Protein AF-A0A672K8U3-F1 (afdb_monomer_lite)

Organism: Sinocyclocheilus grahami (NCBI:txid75366)

pLDDT: mean 83.06, std 10.96, range [50.91, 97.69]

Sequence (198 aa):
MRRVTLFVNGASHNGKVVAVYGTLADLLSVASTKFGIKAASIYNGKGGLIDDISMLAHMFRDKDVWGNKQDEQGAYLIDRSPDYFEPILNYLRHGQLIINDGINLLGVLEEARFFGIERLAEQLEGVVKNSQPPDDHSPISRKEFVRFLLATPTKSELRCQGLNFSGADLSRLDLRYINFKMANLSRCNLTHANLCGT

Foldseek 3Di:
DDWDWADPPLDPPPTDIDDDQAWPVVVQVRVCVVVVHNRDWGADNVRHTCPGPQVVCVQPPDPPPPVQDQDPVRDTDDPADPLLCVQVVVCVVPVDRDHDPPDDLVSVLVVCRVRRVVVVNVVSVVVVVVPDDPPDLDADEPVRVVVVVVVDDPPDAAECALHENALYEPDLAACANHDCHNYHCHNYHHHNYHHHHD

Radius of gyration: 25.06 Å; chains: 1; bounding box: 52×44×68 Å

InterPro domains:
  IPR000210 BTB/POZ domain [PF00651] (57-130)
  IPR000210 BTB/POZ domain [SM00225] (2-132)
  IPR001646 Pentapeptide repeat [PF00805] (164-198)
  IPR011333 SKP1/BTB/POZ domain superfamily [G3DSA:3.30.710.10] (27-131)
  IPR011333 SKP1/BTB/POZ domain superfamily [SSF54695] (54-126)
  IPR021789 KHA domain [PF11834] (2-56)
  IPR051082 Pentapeptide repeat and BTB/POZ domain-containing protein [PTHR14136] (52-197)

Structure (mmCIF, N/CA/C/O backbone):
data_AF-A0A672K8U3-F1
#
_entry.id   AF-A0A672K8U3-F1
#
loop_
_atom_site.group_PDB
_atom_site.id
_atom_site.type_symbol
_atom_site.label_atom_id
_atom_site.label_alt_id
_atom_site.label_comp_id
_atom_site.label_asym_id
_atom_site.label_entity_id
_atom_site.label_seq_id
_atom_site.pdbx_PDB_ins_code
_atom_site.Cartn_x
_atom_site.Cartn_y
_atom_site.Cartn_z
_atom_site.occupancy
_atom_site.B_iso_or_equiv
_atom_site.auth_seq_id
_atom_site.auth_comp_id
_atom_site.auth_asym_id
_atom_site.auth_atom_id
_atom_site.pdbx_PDB_model_num
ATOM 1 N N . MET A 1 1 ? -0.624 7.531 21.503 1.00 52.09 1 MET A N 1
ATOM 2 C CA . MET A 1 1 ? -0.930 6.186 22.049 1.00 52.09 1 MET A CA 1
ATOM 3 C C . MET A 1 1 ? -2.140 6.299 22.971 1.00 52.09 1 MET A C 1
ATOM 5 O O . MET A 1 1 ? -2.044 7.005 23.969 1.00 52.09 1 MET A O 1
ATOM 9 N N . ARG A 1 2 ? -3.277 5.672 22.637 1.00 67.19 2 ARG A N 1
ATOM 10 C CA . ARG A 1 2 ? -4.476 5.674 23.500 1.00 67.19 2 ARG A CA 1
ATOM 11 C C . ARG A 1 2 ? -4.422 4.500 24.475 1.00 67.19 2 ARG A C 1
ATOM 13 O O . ARG A 1 2 ? -3.842 3.468 24.151 1.00 67.19 2 ARG A O 1
ATOM 20 N N . ARG A 1 3 ? -4.995 4.652 25.669 1.00 78.50 3 ARG A N 1
ATOM 21 C CA . ARG A 1 3 ? -5.093 3.590 26.681 1.00 78.50 3 ARG A CA 1
ATOM 22 C C . ARG A 1 3 ? -6.539 3.466 27.140 1.00 78.50 3 ARG A C 1
ATOM 24 O O . ARG A 1 3 ? -7.176 4.478 27.403 1.00 78.50 3 ARG A O 1
ATOM 31 N N . VAL A 1 4 ? -7.029 2.238 27.238 1.00 84.12 4 VAL A N 1
ATOM 32 C CA . VAL A 1 4 ? -8.354 1.900 27.766 1.00 84.12 4 VAL A CA 1
ATOM 33 C C . VAL A 1 4 ? -8.196 0.971 28.959 1.00 84.12 4 VAL A C 1
ATOM 35 O O . VAL A 1 4 ? -7.247 0.189 29.020 1.00 84.12 4 VAL A O 1
ATOM 38 N N . THR A 1 5 ? -9.121 1.041 29.909 1.00 88.19 5 THR A N 1
ATOM 39 C CA . THR A 1 5 ? -9.200 0.065 30.999 1.00 88.19 5 THR A CA 1
ATOM 40 C C . THR A 1 5 ? -10.257 -0.955 30.631 1.00 88.19 5 THR A C 1
ATOM 42 O O . THR A 1 5 ? -11.425 -0.609 30.474 1.00 88.19 5 THR A O 1
ATOM 45 N N . LEU A 1 6 ? -9.839 -2.204 30.463 1.00 90.25 6 LEU A N 1
ATOM 46 C CA . LEU A 1 6 ? -10.740 -3.308 30.157 1.00 90.25 6 LEU A CA 1
ATOM 47 C C . LEU A 1 6 ? -11.099 -4.060 31.434 1.00 90.25 6 LEU A C 1
ATOM 49 O O . LEU A 1 6 ? -10.276 -4.165 32.344 1.00 90.25 6 LEU A O 1
ATOM 53 N N . PHE A 1 7 ? -12.302 -4.624 31.462 1.00 91.50 7 PHE A N 1
ATOM 54 C CA . PHE A 1 7 ? -12.797 -5.487 32.528 1.00 91.50 7 PHE A CA 1
ATOM 55 C C . PHE A 1 7 ? -13.377 -6.763 31.914 1.00 91.50 7 PHE A C 1
ATOM 57 O O . PHE A 1 7 ? -13.938 -6.732 30.819 1.00 91.50 7 PHE A O 1
ATOM 64 N N . VAL A 1 8 ? -13.248 -7.892 32.612 1.00 91.06 8 VAL A N 1
ATOM 65 C CA . VAL A 1 8 ? -13.810 -9.172 32.156 1.00 91.06 8 VAL A CA 1
ATOM 66 C C . VAL A 1 8 ? -15.289 -9.230 32.532 1.00 91.06 8 VAL A C 1
ATOM 68 O O . VAL A 1 8 ? -15.627 -9.012 33.692 1.00 91.06 8 VAL A O 1
ATOM 71 N N . ASN A 1 9 ? -16.160 -9.531 31.563 1.00 84.62 9 ASN A N 1
ATOM 72 C CA . ASN A 1 9 ? -17.597 -9.784 31.757 1.00 84.62 9 ASN A CA 1
ATOM 73 C C . ASN A 1 9 ? -18.332 -8.731 32.613 1.00 84.62 9 ASN A C 1
ATOM 75 O O . ASN A 1 9 ? -19.159 -9.076 33.452 1.00 84.62 9 ASN A O 1
ATOM 79 N N . GLY A 1 10 ? -18.014 -7.445 32.424 1.00 72.56 10 GLY A N 1
ATOM 80 C CA . GLY A 1 10 ? -18.677 -6.347 33.139 1.00 72.56 10 GLY A CA 1
ATOM 81 C C . GLY A 1 10 ? -18.276 -6.195 34.612 1.00 72.56 10 GLY A C 1
ATOM 82 O O . GLY A 1 10 ? -18.943 -5.471 35.347 1.00 72.56 10 GLY A O 1
ATOM 83 N N . ALA A 1 11 ? -17.200 -6.852 35.061 1.00 82.00 11 ALA A N 1
ATOM 84 C CA . ALA A 1 11 ? -16.669 -6.656 36.407 1.00 82.00 11 ALA A CA 1
ATOM 85 C C . ALA A 1 11 ? -16.290 -5.184 36.660 1.00 82.00 11 ALA A C 1
ATOM 87 O O . ALA A 1 11 ? -15.816 -4.489 35.768 1.00 82.00 11 ALA A O 1
ATOM 88 N N . SER A 1 12 ? -16.447 -4.718 37.899 1.00 80.38 12 SER A N 1
ATOM 89 C CA . SER A 1 12 ? -16.044 -3.370 38.336 1.00 80.38 12 SER A CA 1
ATOM 90 C C . SER A 1 12 ? -14.676 -3.332 39.031 1.00 80.38 12 SER A C 1
ATOM 92 O O . SER A 1 12 ? -14.214 -2.276 39.456 1.00 80.38 12 SER A O 1
ATOM 94 N N . HIS A 1 13 ? -14.012 -4.482 39.153 1.00 82.19 13 HIS A N 1
ATOM 95 C CA . HIS A 1 13 ? -12.724 -4.657 39.823 1.00 82.19 13 HIS A CA 1
ATOM 96 C C . HIS A 1 13 ? -11.753 -5.438 38.925 1.00 82.19 13 HIS A C 1
ATOM 98 O O . HIS A 1 13 ? -12.165 -6.084 37.962 1.00 82.19 13 HIS A O 1
ATOM 104 N N . ASN A 1 14 ? -10.450 -5.371 39.226 1.00 84.88 14 ASN A N 1
ATOM 105 C CA . ASN A 1 14 ? -9.375 -6.019 38.454 1.00 84.88 14 ASN A CA 1
ATOM 106 C C . ASN A 1 14 ? -9.271 -5.580 36.981 1.00 84.88 14 ASN A C 1
ATOM 108 O O . ASN A 1 14 ? -8.852 -6.355 36.116 1.00 84.88 14 ASN A O 1
ATOM 112 N N . GLY A 1 15 ? -9.619 -4.323 36.696 1.00 88.94 15 GLY A N 1
ATOM 113 C CA . GLY A 1 15 ? -9.444 -3.745 35.369 1.00 88.94 15 GLY A CA 1
ATOM 114 C C . GLY A 1 15 ? -7.970 -3.691 34.960 1.00 88.94 15 GLY A C 1
ATOM 115 O O . GLY A 1 15 ? -7.099 -3.383 35.776 1.00 88.94 15 GLY A O 1
ATOM 116 N N . LYS A 1 16 ? -7.672 -3.977 33.689 1.00 90.06 16 LYS A N 1
ATOM 117 C CA . LYS A 1 16 ? -6.307 -3.879 33.144 1.00 90.06 16 LYS A CA 1
ATOM 118 C C . LYS A 1 16 ? -6.235 -2.764 32.117 1.00 90.06 16 LYS A C 1
ATOM 120 O O . LYS A 1 16 ? -7.018 -2.728 31.171 1.00 90.06 16 LYS A O 1
ATOM 125 N N . VAL A 1 17 ? -5.247 -1.887 32.284 1.00 88.75 17 VAL A N 1
ATOM 126 C CA . VAL A 1 17 ? -4.948 -0.833 31.312 1.00 88.75 17 VAL A CA 1
ATOM 127 C C . VAL A 1 17 ? -4.269 -1.457 30.097 1.00 88.75 17 VAL A C 1
ATOM 129 O O . VAL A 1 17 ? -3.220 -2.099 30.212 1.00 88.75 17 VAL A O 1
ATOM 132 N N . VAL A 1 18 ? -4.866 -1.272 28.929 1.00 86.44 18 VAL A N 1
ATOM 133 C CA . VAL A 1 18 ? -4.401 -1.768 27.636 1.00 86.44 18 VAL A CA 1
ATOM 134 C C . VAL A 1 18 ? -4.206 -0.582 26.709 1.00 86.44 18 VAL A C 1
ATOM 136 O O . VAL A 1 18 ? -5.050 0.307 26.640 1.00 86.44 18 VAL A O 1
ATOM 139 N N . ALA A 1 19 ? -3.074 -0.542 26.017 1.00 77.56 19 ALA A N 1
ATOM 140 C CA . ALA A 1 19 ? -2.869 0.445 24.976 1.00 77.56 19 ALA A CA 1
ATOM 141 C C . ALA A 1 19 ? -3.531 -0.023 23.674 1.00 77.56 19 ALA A C 1
ATOM 143 O O . ALA A 1 19 ? -3.484 -1.203 23.331 1.00 77.56 19 ALA A O 1
ATOM 144 N N . VAL A 1 20 ? -4.173 0.916 22.988 1.00 75.56 20 VAL A N 1
ATOM 145 C CA . VAL A 1 20 ? -4.878 0.708 21.724 1.00 75.56 20 VAL A CA 1
ATOM 146 C C . VAL A 1 20 ? -3.973 1.242 20.623 1.00 75.56 20 VAL A C 1
ATOM 148 O O . VAL A 1 20 ? -3.670 2.441 20.599 1.00 75.56 20 VAL A O 1
ATOM 151 N N . TYR A 1 21 ? -3.488 0.336 19.777 1.00 62.72 21 TYR A N 1
ATOM 152 C CA . TYR A 1 21 ? -2.446 0.619 18.785 1.00 62.72 21 TYR A CA 1
ATOM 153 C C . TYR A 1 21 ? -2.923 0.549 17.336 1.00 62.72 21 TYR A C 1
ATOM 155 O O . TYR A 1 21 ? -2.224 1.055 16.466 1.00 62.72 21 TYR A O 1
ATOM 163 N N . GLY A 1 22 ? -4.081 -0.053 17.080 1.00 70.31 22 GLY A N 1
ATOM 164 C CA . GLY A 1 22 ? -4.524 -0.330 15.721 1.00 70.31 22 GLY A CA 1
ATOM 165 C C . GLY A 1 22 ? -5.983 -0.737 15.705 1.00 70.31 22 GLY A C 1
ATOM 166 O O . GLY A 1 22 ? -6.860 0.120 15.766 1.00 70.31 22 GLY A O 1
ATOM 167 N N . THR A 1 23 ? -6.225 -2.041 15.657 1.00 73.31 23 THR A N 1
ATOM 168 C CA . THR A 1 23 ? -7.522 -2.617 15.284 1.00 73.31 23 THR A CA 1
ATOM 169 C C . THR A 1 23 ? -8.279 -3.192 16.481 1.00 73.31 23 THR A C 1
ATOM 171 O O . THR A 1 23 ? -7.724 -3.397 17.568 1.00 73.31 23 THR A O 1
ATOM 174 N N . LEU A 1 24 ? -9.577 -3.474 16.299 1.00 81.62 24 LEU A N 1
ATOM 175 C CA . LEU A 1 24 ? -10.345 -4.214 17.303 1.00 81.62 24 LEU A CA 1
ATOM 176 C C . LEU A 1 24 ? -9.738 -5.611 17.506 1.00 81.62 24 LEU A C 1
ATOM 178 O O . LEU A 1 24 ? -9.699 -6.094 18.634 1.00 81.62 24 LEU A O 1
ATOM 182 N N . ALA A 1 25 ? -9.200 -6.226 16.447 1.00 83.50 25 ALA A N 1
ATOM 183 C CA . ALA A 1 25 ? -8.504 -7.507 16.524 1.00 83.50 25 ALA A CA 1
ATOM 184 C C . ALA A 1 25 ? -7.226 -7.420 17.376 1.00 83.50 25 ALA A C 1
ATOM 186 O O . ALA A 1 25 ? -7.013 -8.274 18.239 1.00 83.50 25 ALA A O 1
ATOM 187 N N . ASP A 1 26 ? -6.427 -6.362 17.221 1.00 83.50 26 ASP A N 1
ATOM 188 C CA . ASP A 1 26 ? -5.246 -6.119 18.057 1.00 83.50 26 ASP A CA 1
ATOM 189 C C . ASP A 1 26 ? -5.649 -5.913 19.513 1.00 83.50 26 ASP A C 1
ATOM 191 O O . ASP A 1 26 ? -5.053 -6.489 20.424 1.00 83.50 26 ASP A O 1
ATOM 195 N N . LEU A 1 27 ? -6.698 -5.122 19.748 1.00 86.69 27 LEU A N 1
ATOM 196 C CA . LEU A 1 27 ? -7.211 -4.885 21.089 1.00 86.69 27 LEU A CA 1
ATOM 197 C C . LEU A 1 27 ? -7.713 -6.184 21.735 1.00 86.69 27 LEU A C 1
ATOM 199 O O . LEU A 1 27 ? -7.399 -6.441 22.897 1.00 86.69 27 LEU A O 1
ATOM 203 N N . LEU A 1 28 ? -8.428 -7.028 20.986 1.00 89.25 28 LEU A N 1
ATOM 204 C CA . LEU A 1 28 ? -8.864 -8.357 21.422 1.00 89.25 28 LEU A CA 1
ATOM 205 C C . LEU A 1 28 ? -7.675 -9.291 21.686 1.00 89.25 28 LEU A C 1
ATOM 207 O O . LEU A 1 28 ? -7.693 -10.034 22.668 1.00 89.25 28 LEU A O 1
ATOM 211 N N . SER A 1 29 ? -6.621 -9.233 20.870 1.00 90.38 29 SER A N 1
ATOM 212 C CA . SER A 1 29 ? -5.392 -10.016 21.047 1.00 90.38 29 SER A CA 1
ATOM 213 C C . SER A 1 29 ? -4.637 -9.609 22.319 1.00 90.38 29 SER A C 1
ATOM 215 O O . SER A 1 29 ? -4.289 -10.451 23.159 1.00 90.38 29 SER A O 1
ATOM 217 N N . VAL A 1 30 ? -4.464 -8.302 22.538 1.00 90.31 30 VAL A N 1
ATOM 218 C CA . VAL A 1 30 ? -3.820 -7.778 23.748 1.00 90.31 30 VAL A CA 1
ATOM 219 C C . VAL A 1 30 ? -4.681 -8.047 24.982 1.00 90.31 30 VAL A C 1
ATOM 221 O O . VAL A 1 30 ? -4.146 -8.428 26.025 1.00 90.31 30 VAL A O 1
ATOM 224 N N . ALA A 1 31 ? -6.006 -7.911 24.882 1.00 90.69 31 ALA A N 1
ATOM 225 C CA . ALA A 1 31 ? -6.928 -8.268 25.956 1.00 90.69 31 ALA A CA 1
ATOM 226 C C . ALA A 1 31 ? -6.822 -9.760 26.299 1.00 90.69 31 ALA A C 1
ATOM 228 O O . ALA A 1 31 ? -6.637 -10.105 27.465 1.00 90.69 31 ALA A O 1
ATOM 229 N N . SER A 1 32 ? -6.849 -10.636 25.292 1.00 93.06 32 SER A N 1
ATOM 230 C CA . SER A 1 32 ? -6.713 -12.085 25.468 1.00 93.06 32 SER A CA 1
ATOM 231 C C . SER A 1 32 ? -5.436 -12.435 26.227 1.00 93.06 32 SER A C 1
ATOM 233 O O . SER A 1 32 ? -5.478 -13.110 27.256 1.00 93.06 32 SER A O 1
ATOM 235 N N . THR A 1 33 ? -4.312 -11.870 25.786 1.00 93.06 33 THR A N 1
ATOM 236 C CA . THR A 1 33 ? -3.001 -12.064 26.415 1.00 93.06 33 THR A CA 1
ATOM 237 C C . THR A 1 33 ? -2.975 -11.540 27.849 1.00 93.06 33 THR A C 1
ATOM 239 O O . THR A 1 33 ? -2.528 -12.234 28.760 1.00 93.06 33 THR A O 1
ATOM 242 N N . LYS A 1 34 ? -3.480 -10.323 28.093 1.00 90.94 34 LYS A N 1
ATOM 243 C CA . LYS A 1 34 ? -3.448 -9.724 29.433 1.00 90.94 34 LYS A CA 1
ATOM 244 C C . LYS A 1 34 ? -4.358 -10.436 30.419 1.00 90.94 34 LYS A C 1
ATOM 246 O O . LYS A 1 34 ? -4.011 -10.492 31.596 1.00 90.94 34 LYS A O 1
ATOM 251 N N . PHE A 1 35 ? -5.522 -10.915 29.998 1.00 91.12 35 PHE A N 1
ATOM 252 C CA . PHE A 1 35 ? -6.495 -11.549 30.889 1.00 91.12 35 PHE A CA 1
ATOM 253 C C . PHE A 1 35 ? -6.378 -13.074 30.943 1.00 91.12 35 PHE A C 1
ATOM 255 O O . PHE A 1 35 ? -6.982 -13.668 31.828 1.00 91.12 35 PHE A O 1
ATOM 262 N N . GLY A 1 36 ? -5.589 -13.698 30.062 1.00 92.06 36 GLY A N 1
ATOM 263 C CA . GLY A 1 36 ? -5.488 -15.157 29.984 1.00 92.06 36 GLY A CA 1
ATOM 264 C C . GLY A 1 36 ? -6.790 -15.809 29.512 1.00 92.06 36 GLY A C 1
ATOM 265 O O . GLY A 1 36 ? -7.121 -16.908 29.944 1.00 92.06 36 GLY A O 1
ATOM 266 N N . ILE A 1 37 ? -7.552 -15.115 28.663 1.00 92.44 37 ILE A N 1
ATOM 267 C CA . ILE A 1 37 ? -8.845 -15.567 28.127 1.00 92.44 37 ILE A CA 1
ATOM 268 C C . ILE A 1 37 ? -8.832 -15.495 26.602 1.00 92.44 37 ILE A C 1
ATOM 270 O O . ILE A 1 37 ? -8.001 -14.806 26.020 1.00 92.44 37 ILE A O 1
ATOM 274 N N . LYS A 1 38 ? -9.794 -16.142 25.943 1.00 92.81 38 LYS A N 1
ATOM 275 C CA . LYS A 1 38 ? -10.067 -15.910 24.520 1.00 92.81 38 LYS A CA 1
ATOM 276 C C . LYS A 1 38 ? -11.087 -14.779 24.385 1.00 92.81 38 LYS A C 1
ATOM 278 O O . LYS A 1 38 ? -12.290 -15.030 24.390 1.00 92.81 38 LYS A O 1
ATOM 283 N N . ALA A 1 39 ? -10.617 -13.536 24.320 1.00 90.94 39 ALA A N 1
ATOM 284 C CA . ALA A 1 39 ? -11.501 -12.392 24.124 1.00 90.94 39 ALA A CA 1
ATOM 285 C C . ALA A 1 39 ? -12.058 -12.412 22.691 1.00 90.94 39 ALA A C 1
ATOM 287 O O . ALA A 1 39 ? -11.294 -12.474 21.730 1.00 90.94 39 ALA A O 1
ATOM 288 N N . ALA A 1 40 ? -13.384 -12.369 22.554 1.00 89.75 40 ALA A N 1
ATOM 289 C CA . ALA A 1 40 ? -14.073 -12.399 21.258 1.00 89.75 40 ALA A CA 1
ATOM 290 C C . ALA A 1 40 ? -14.910 -11.141 20.983 1.00 89.75 40 ALA A C 1
ATOM 292 O O . ALA A 1 40 ? -15.245 -10.852 19.839 1.00 89.75 40 ALA A O 1
ATOM 293 N N . SER A 1 41 ? -15.272 -10.397 22.027 1.00 87.75 41 SER A N 1
ATOM 294 C CA . SER A 1 41 ? -16.129 -9.217 21.927 1.00 87.75 41 SER A CA 1
ATOM 295 C C . SER A 1 41 ? -15.762 -8.225 23.021 1.00 87.75 41 SER A C 1
ATOM 297 O O . SER A 1 41 ? -15.351 -8.627 24.113 1.00 87.75 41 SER A O 1
ATOM 299 N N . ILE A 1 42 ? -15.919 -6.937 22.734 1.00 87.31 42 ILE A N 1
ATOM 300 C CA . ILE A 1 42 ? -15.733 -5.853 23.699 1.00 87.31 42 ILE A CA 1
ATOM 301 C C . ILE A 1 42 ? -17.051 -5.097 23.792 1.00 87.31 42 ILE A C 1
ATOM 303 O O . ILE A 1 42 ? -17.706 -4.881 22.781 1.00 87.31 42 ILE A O 1
ATOM 307 N N . TYR A 1 43 ? -17.440 -4.704 25.000 1.00 84.31 43 TYR A N 1
ATOM 308 C CA . TYR A 1 43 ? -18.649 -3.925 25.245 1.00 84.31 43 TYR A CA 1
ATOM 309 C C . TYR A 1 43 ? -18.285 -2.614 25.939 1.00 84.31 43 TYR A C 1
ATOM 311 O O . TYR A 1 43 ? -17.324 -2.556 26.709 1.00 84.31 43 TYR A O 1
ATOM 319 N N . ASN A 1 44 ? -19.052 -1.558 25.677 1.00 82.44 44 ASN A N 1
ATOM 320 C CA . ASN A 1 44 ? -18.953 -0.310 26.424 1.00 82.44 44 ASN A CA 1
ATOM 321 C C . ASN A 1 44 ? -19.623 -0.444 27.810 1.00 82.44 44 ASN A C 1
ATOM 323 O O . ASN A 1 44 ? -20.315 -1.420 28.098 1.00 82.44 44 ASN A O 1
ATOM 327 N N . GLY A 1 45 ? -19.457 0.562 28.676 1.00 75.94 45 GLY A N 1
ATOM 328 C CA . GLY A 1 45 ? -20.027 0.548 30.034 1.00 75.94 45 GLY A CA 1
ATOM 329 C C . GLY A 1 45 ? -21.563 0.540 30.103 1.00 75.94 45 GLY A C 1
ATOM 330 O O . GLY A 1 45 ? -22.115 0.297 31.170 1.00 75.94 45 GLY A O 1
ATOM 331 N N . LYS A 1 46 ? -22.254 0.783 28.981 1.00 78.12 46 LYS A N 1
ATOM 332 C CA . LYS A 1 46 ? -23.717 0.693 28.848 1.00 78.12 46 LYS A CA 1
ATOM 333 C C . LYS A 1 46 ? -24.174 -0.655 28.260 1.00 78.12 46 LYS A C 1
ATOM 335 O O . LYS A 1 46 ? -25.363 -0.834 28.027 1.00 78.12 46 LYS A O 1
ATOM 340 N N . GLY A 1 47 ? -23.254 -1.590 28.000 1.00 76.94 47 GLY A N 1
ATOM 341 C CA . GLY A 1 47 ? -23.547 -2.901 27.411 1.00 76.94 47 GLY A CA 1
ATOM 342 C C . GLY A 1 47 ? -23.645 -2.918 25.880 1.00 76.94 47 GLY A C 1
ATOM 343 O O . GLY A 1 47 ? -24.002 -3.943 25.308 1.00 76.94 47 GLY A O 1
ATOM 344 N N . GLY A 1 48 ? -23.319 -1.817 25.198 1.00 77.50 48 GLY A N 1
ATOM 345 C CA . GLY A 1 48 ? -23.267 -1.769 23.735 1.00 77.50 48 GLY A CA 1
ATOM 346 C C . GLY A 1 48 ? -22.034 -2.490 23.194 1.00 77.50 48 GLY A C 1
ATOM 347 O O . GLY A 1 48 ? -20.929 -2.261 23.686 1.00 77.50 48 GLY A O 1
ATOM 348 N N . LEU A 1 49 ? -22.218 -3.352 22.191 1.00 79.25 49 LEU A N 1
ATOM 349 C CA . LEU A 1 49 ? -21.125 -4.050 21.512 1.00 79.25 49 LEU A CA 1
ATOM 350 C C . LEU A 1 49 ? -20.229 -3.043 20.776 1.00 79.25 49 LEU A C 1
ATOM 352 O O . LEU A 1 49 ? -20.716 -2.187 20.042 1.00 79.25 49 LEU A O 1
ATOM 356 N N . ILE A 1 50 ? -18.920 -3.167 20.967 1.00 77.62 50 ILE A N 1
ATOM 357 C CA . ILE A 1 50 ? -17.898 -2.463 20.196 1.00 77.62 50 ILE A CA 1
ATOM 358 C C . ILE A 1 50 ? -17.505 -3.392 19.048 1.00 77.62 50 ILE A C 1
ATOM 360 O O . ILE A 1 50 ? -16.711 -4.315 19.227 1.00 77.62 50 ILE A O 1
ATOM 364 N N . ASP A 1 51 ? -18.138 -3.177 17.900 1.00 71.12 51 ASP A N 1
ATOM 365 C CA . ASP A 1 51 ? -17.958 -3.917 16.645 1.00 71.12 51 ASP A CA 1
ATOM 366 C C . ASP A 1 51 ? -17.006 -3.213 15.666 1.00 71.12 51 ASP A C 1
ATOM 368 O O . ASP A 1 51 ? -16.438 -3.855 14.786 1.00 71.12 51 ASP A O 1
ATOM 372 N N . ASP A 1 52 ? -16.784 -1.915 15.865 1.00 66.50 52 ASP A N 1
ATOM 373 C CA . ASP A 1 52 ? -15.811 -1.105 15.147 1.00 66.50 52 ASP A CA 1
ATOM 374 C C . ASP A 1 52 ? -15.195 -0.080 16.110 1.00 66.50 52 ASP A C 1
ATOM 376 O O . ASP A 1 52 ? -15.919 0.622 16.818 1.00 66.50 52 ASP A O 1
ATOM 380 N N . ILE A 1 53 ? -13.862 -0.016 16.152 1.00 65.12 53 ILE A N 1
ATOM 381 C CA . ILE A 1 53 ? -13.120 1.000 16.915 1.00 65.12 53 ILE A CA 1
ATOM 382 C C . ILE A 1 53 ? -12.640 2.151 16.030 1.00 65.12 53 ILE A C 1
ATOM 384 O O . ILE A 1 53 ? -11.898 3.012 16.517 1.00 65.12 53 ILE A O 1
ATOM 388 N N . SER A 1 54 ? -13.034 2.173 14.749 1.00 67.19 54 SER A N 1
ATOM 389 C CA . SER A 1 54 ? -12.726 3.275 13.851 1.00 67.19 54 SER A CA 1
ATOM 390 C C . SER A 1 54 ? -13.183 4.570 14.507 1.00 67.19 54 SER A C 1
ATOM 392 O O . SER A 1 54 ? -14.309 4.737 14.993 1.00 67.19 54 SER A O 1
ATOM 394 N N . MET A 1 55 ? -12.241 5.496 14.614 1.00 66.69 55 MET A N 1
ATOM 395 C CA . MET A 1 55 ? -12.472 6.724 15.349 1.00 66.69 55 MET A CA 1
ATOM 396 C C . MET A 1 55 ? -13.536 7.570 14.643 1.00 66.69 55 MET A C 1
ATOM 398 O O . MET A 1 55 ? -14.298 8.243 15.322 1.00 66.69 55 MET A O 1
ATOM 402 N N . LEU A 1 56 ? -13.663 7.460 13.316 1.00 66.75 56 LEU A N 1
ATOM 403 C CA . LEU A 1 56 ? -14.782 8.023 12.556 1.00 66.75 56 LEU A CA 1
ATOM 404 C C . LEU A 1 56 ? -16.133 7.491 13.047 1.00 66.75 56 LEU A C 1
ATOM 406 O O . LEU A 1 56 ? -16.981 8.288 13.437 1.00 66.75 56 LEU A O 1
ATOM 410 N N . 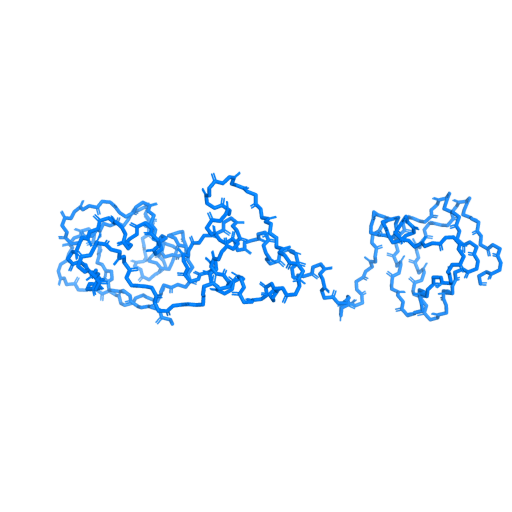ALA A 1 57 ? -16.338 6.171 13.096 1.00 66.12 57 ALA A N 1
ATOM 411 C CA . ALA A 1 57 ? -17.610 5.614 13.558 1.00 66.12 57 ALA A CA 1
ATOM 412 C C . ALA A 1 57 ? -17.933 6.057 14.994 1.00 66.12 57 ALA A C 1
ATOM 414 O O . ALA A 1 57 ? -19.079 6.387 15.302 1.00 66.12 57 ALA A O 1
ATOM 415 N N . HIS A 1 58 ? -16.918 6.145 15.856 1.00 65.12 58 HIS A N 1
ATOM 416 C CA . HIS A 1 58 ? -17.077 6.661 17.214 1.00 65.12 58 HIS A CA 1
ATOM 417 C C . HIS A 1 58 ? -17.358 8.170 17.288 1.00 65.12 58 HIS A C 1
ATOM 419 O O . HIS A 1 58 ? -18.135 8.579 18.148 1.00 65.12 58 HIS A O 1
ATOM 425 N N . MET A 1 59 ? -16.787 8.994 16.402 1.00 62.69 59 MET A N 1
ATOM 426 C CA . MET A 1 59 ? -17.036 10.443 16.361 1.00 62.69 59 MET A CA 1
ATOM 427 C C . MET A 1 59 ? -18.498 10.778 16.037 1.00 62.69 59 MET A C 1
ATOM 429 O O . MET A 1 59 ? -19.005 11.785 16.529 1.00 62.69 59 MET A O 1
ATOM 433 N N . PHE A 1 60 ? -19.175 9.930 15.256 1.00 66.75 60 PHE A N 1
ATOM 434 C CA . PHE A 1 60 ? -20.539 10.181 14.778 1.00 66.75 60 PHE A CA 1
ATOM 435 C C . PHE A 1 60 ? -21.630 9.327 15.455 1.00 66.75 60 PHE A C 1
ATOM 437 O O . PHE A 1 60 ? -22.809 9.560 15.189 1.00 66.75 60 PHE A O 1
ATOM 444 N N . ARG A 1 61 ? -21.283 8.359 16.324 1.00 62.62 61 ARG A N 1
ATOM 445 C CA . ARG A 1 61 ? -22.262 7.482 17.013 1.00 62.62 61 ARG A CA 1
ATOM 446 C C . ARG A 1 61 ? -22.880 8.097 18.276 1.00 62.62 61 ARG A C 1
ATOM 448 O O . ARG A 1 61 ? -24.092 8.010 18.430 1.00 62.62 61 ARG A O 1
ATOM 455 N N . ASP A 1 62 ? -22.091 8.716 19.160 1.00 56.00 62 ASP A N 1
ATOM 456 C CA . ASP A 1 62 ? -22.571 9.210 20.463 1.00 56.00 62 ASP A CA 1
ATOM 457 C C . ASP A 1 62 ? -22.174 10.676 20.705 1.00 56.00 62 ASP A C 1
ATOM 459 O O . ASP A 1 62 ? -20.992 10.996 20.842 1.00 56.00 62 ASP A O 1
ATOM 463 N N . LYS A 1 63 ? -23.171 11.566 20.837 1.00 53.62 63 LYS A N 1
ATOM 464 C CA . LYS A 1 63 ? -22.966 13.011 21.079 1.00 53.62 63 LYS A CA 1
ATOM 465 C C . LYS A 1 63 ? -22.210 13.329 22.378 1.00 53.62 63 LYS A C 1
ATOM 467 O O . LYS A 1 63 ? -21.515 14.338 22.443 1.00 53.62 63 LYS A O 1
ATOM 472 N N . ASP A 1 64 ? -22.294 12.456 23.382 1.00 54.09 64 ASP A N 1
ATOM 473 C CA . ASP A 1 64 ? -21.837 12.762 24.746 1.00 54.09 64 ASP A CA 1
ATOM 474 C C . ASP A 1 64 ? -20.455 12.189 25.104 1.00 54.09 64 ASP A C 1
ATOM 476 O O . ASP A 1 64 ? -19.901 12.523 26.149 1.00 54.09 64 ASP A O 1
ATOM 480 N N . VAL A 1 65 ? -19.878 11.308 24.277 1.00 50.91 65 VAL A N 1
ATOM 481 C CA . VAL A 1 65 ? -18.682 10.529 24.671 1.00 50.91 65 VAL A CA 1
ATOM 482 C C . VAL A 1 65 ? -17.370 11.234 24.320 1.00 50.91 65 VAL A C 1
ATOM 484 O O . VAL A 1 65 ? -16.353 10.978 24.964 1.00 50.91 65 VAL A O 1
ATOM 487 N N . TRP A 1 66 ? -17.369 12.132 23.331 1.00 52.00 66 TRP A N 1
ATOM 488 C CA . TRP A 1 66 ? -16.125 12.713 22.811 1.00 52.00 66 TRP A CA 1
ATOM 489 C C . TRP A 1 66 ? -15.992 14.230 22.910 1.00 52.00 66 TRP A C 1
ATOM 491 O O . TRP A 1 66 ? -14.979 14.769 22.479 1.00 52.00 66 TRP A O 1
ATOM 501 N N . GLY A 1 67 ? -16.957 14.938 23.508 1.00 51.50 67 GLY A N 1
ATOM 502 C CA . GLY A 1 67 ? -16.880 16.401 23.610 1.00 51.50 67 GLY A CA 1
ATOM 503 C C . GLY A 1 67 ? -16.643 17.066 22.250 1.00 51.50 67 GLY A C 1
ATOM 504 O O . GLY A 1 67 ? -15.977 18.099 22.179 1.00 51.50 67 GLY A O 1
ATOM 505 N N . ASN A 1 68 ? -17.132 16.439 21.170 1.00 57.28 68 ASN A N 1
ATOM 506 C CA . ASN A 1 68 ? -17.000 16.961 19.822 1.00 57.28 68 ASN A CA 1
ATOM 507 C C . ASN A 1 68 ? -17.730 18.299 19.799 1.00 57.28 68 ASN A C 1
ATOM 509 O O . ASN A 1 68 ? -18.960 18.336 19.835 1.00 57.28 68 ASN A O 1
ATOM 513 N N . LYS A 1 69 ? -16.973 19.399 19.793 1.00 64.50 69 LYS A N 1
ATOM 514 C CA . LYS A 1 69 ? -17.547 20.727 19.612 1.00 64.50 69 LYS A CA 1
ATOM 515 C C . LYS A 1 69 ? -18.185 20.744 18.233 1.00 64.50 69 LYS A C 1
ATOM 517 O O . LYS A 1 69 ? -17.481 20.737 17.224 1.00 64.50 69 LYS A O 1
ATOM 522 N N . GLN A 1 70 ? -19.509 20.696 18.219 1.00 75.81 70 GLN A N 1
ATOM 523 C CA . GLN A 1 70 ? -20.272 21.072 17.048 1.00 75.81 70 GLN A CA 1
ATOM 524 C C . GLN A 1 70 ? -20.363 22.597 17.020 1.00 75.81 70 GLN A C 1
ATOM 526 O O . GLN A 1 70 ? -20.479 23.224 18.077 1.00 75.81 70 GLN A O 1
ATOM 531 N N . ASP A 1 71 ? -20.269 23.189 15.836 1.00 78.94 71 ASP A N 1
ATOM 532 C CA . ASP A 1 71 ? -20.641 24.590 15.660 1.00 78.94 71 ASP A CA 1
ATOM 533 C C . ASP A 1 71 ? -22.172 24.765 15.703 1.00 78.94 71 ASP A C 1
ATOM 535 O O . ASP A 1 71 ? -22.935 23.809 15.881 1.00 78.94 71 ASP A O 1
ATOM 539 N N . GLU A 1 72 ? -22.635 26.005 15.550 1.00 83.44 72 GLU A N 1
ATOM 540 C CA . GLU A 1 72 ? -24.063 26.346 15.547 1.00 83.44 72 GLU A CA 1
ATOM 541 C C . GLU A 1 72 ? -24.834 25.683 14.389 1.00 83.44 72 GLU A C 1
ATOM 543 O O . GLU A 1 72 ? -26.058 25.564 14.441 1.00 83.44 72 GLU A O 1
ATOM 548 N N . GLN A 1 73 ? -24.127 25.223 13.353 1.00 83.19 73 GLN A N 1
ATOM 549 C CA . GLN A 1 73 ? -24.667 24.559 12.169 1.00 83.19 73 GLN A CA 1
ATOM 550 C C . GLN A 1 73 ? -24.633 23.024 12.294 1.00 83.19 73 GLN A C 1
ATOM 552 O O . GLN A 1 73 ? -25.150 22.320 11.423 1.00 83.19 73 GLN A O 1
ATOM 557 N N . GLY A 1 74 ? -24.070 22.489 13.382 1.00 76.94 74 GLY A N 1
ATOM 558 C CA . GLY A 1 74 ? -23.967 21.056 13.640 1.00 76.94 74 GLY A CA 1
ATOM 559 C C . GLY A 1 74 ? -22.754 20.379 12.995 1.00 76.94 74 GLY A C 1
ATOM 560 O O . GLY A 1 74 ? -22.667 19.146 13.031 1.00 76.94 74 GLY A O 1
ATOM 561 N N . ALA A 1 75 ? -21.815 21.137 12.419 1.00 77.69 75 ALA A N 1
ATOM 562 C CA . ALA A 1 75 ? -20.587 20.585 11.864 1.00 77.69 75 ALA A CA 1
ATOM 563 C C . ALA A 1 75 ? -19.630 20.172 12.987 1.00 77.69 75 ALA A C 1
ATOM 565 O O . ALA A 1 75 ? -19.445 20.891 13.965 1.00 77.69 75 ALA A O 1
ATOM 566 N N . TYR A 1 76 ? -19.020 18.996 12.852 1.00 79.06 76 TYR A N 1
ATOM 567 C CA . TYR A 1 76 ? -18.085 18.462 13.840 1.00 79.06 76 TYR A CA 1
ATOM 568 C C . TYR A 1 76 ? -16.696 19.068 13.640 1.00 79.06 76 TYR A C 1
ATOM 570 O O . TYR A 1 76 ? -16.140 18.989 12.544 1.00 79.06 76 TYR A O 1
ATOM 578 N N . LEU A 1 77 ? -16.106 19.610 14.706 1.00 75.81 77 LEU A N 1
ATOM 579 C CA . LEU A 1 77 ? -14.718 20.056 14.675 1.00 75.81 77 LEU A CA 1
ATOM 580 C C . LEU A 1 77 ? -13.762 18.856 14.690 1.00 75.81 77 LEU A C 1
ATOM 582 O O . LEU A 1 77 ? -13.770 18.050 15.623 1.00 75.81 77 LEU A O 1
ATOM 586 N N . ILE A 1 78 ? -12.898 18.776 13.679 1.00 79.88 78 ILE A N 1
ATOM 587 C CA . ILE A 1 78 ? -11.821 17.789 13.583 1.00 79.88 78 ILE A CA 1
ATOM 588 C C . ILE A 1 78 ? -10.496 18.553 13.512 1.00 79.88 78 ILE A C 1
ATOM 590 O O . ILE A 1 78 ? -10.194 19.179 12.502 1.00 79.88 78 ILE A O 1
ATOM 594 N N . ASP A 1 79 ? -9.704 18.502 14.582 1.00 81.38 79 ASP A N 1
ATOM 595 C CA . ASP A 1 79 ? -8.397 19.173 14.682 1.00 81.38 79 ASP A CA 1
ATOM 596 C C . ASP A 1 79 ? -7.292 18.361 13.977 1.00 81.38 79 ASP A C 1
ATOM 598 O O . ASP A 1 79 ? -6.368 17.841 14.607 1.00 81.38 79 ASP A O 1
ATOM 602 N N . ARG A 1 80 ? -7.458 18.134 12.667 1.00 85.00 80 ARG A N 1
ATOM 603 C CA . ARG A 1 80 ? -6.548 17.360 11.802 1.00 85.00 80 ARG A CA 1
ATOM 604 C C . ARG A 1 80 ? -6.335 18.065 10.467 1.00 85.00 80 ARG A C 1
ATOM 606 O O . ARG A 1 80 ? -7.057 18.997 10.124 1.00 85.00 80 ARG A O 1
ATOM 613 N N . SER A 1 81 ? -5.336 17.611 9.710 1.00 87.19 81 SER A N 1
ATOM 614 C CA . SER A 1 81 ? -5.030 18.186 8.398 1.00 87.19 81 SER A CA 1
ATOM 615 C C . SER A 1 81 ? -6.171 17.917 7.405 1.00 87.19 81 SER A C 1
ATOM 617 O O . SER A 1 81 ? -6.481 16.749 7.157 1.00 87.19 81 SER A O 1
ATOM 619 N N . PRO A 1 82 ? -6.772 18.960 6.800 1.00 89.00 82 PRO A N 1
ATOM 620 C CA . PRO A 1 82 ? -7.790 18.775 5.768 1.00 89.00 82 PRO A CA 1
ATOM 621 C C . PRO A 1 82 ? -7.204 18.138 4.499 1.00 89.00 82 PRO A C 1
ATOM 623 O O . PRO A 1 82 ? -7.850 17.283 3.897 1.00 89.00 82 PRO A O 1
ATOM 626 N N . ASP A 1 83 ? -5.960 18.477 4.150 1.00 92.06 83 ASP A N 1
ATOM 627 C CA . ASP A 1 83 ? -5.293 18.005 2.930 1.00 92.06 83 ASP A CA 1
ATOM 628 C C . ASP A 1 83 ? -5.062 16.487 2.949 1.00 92.06 83 ASP A C 1
ATOM 630 O O . ASP A 1 83 ? -5.258 15.799 1.950 1.00 92.06 83 ASP A O 1
ATOM 634 N N . TYR A 1 84 ? -4.680 15.935 4.105 1.00 93.69 84 TYR A N 1
ATOM 635 C CA . TYR A 1 84 ? -4.506 14.488 4.267 1.00 93.69 84 TYR A CA 1
ATOM 636 C C . TYR A 1 84 ? -5.821 13.749 4.535 1.00 93.69 84 TYR A C 1
ATOM 638 O O . TYR A 1 84 ? -5.892 12.532 4.349 1.00 93.69 84 TYR A O 1
ATOM 646 N N . PHE A 1 85 ? -6.870 14.469 4.940 1.00 92.00 85 PHE A N 1
ATOM 647 C CA . PHE A 1 85 ? -8.193 13.902 5.172 1.00 92.00 85 PHE A CA 1
ATOM 648 C C . PHE A 1 85 ? -9.027 13.776 3.892 1.00 92.00 85 PHE A C 1
ATOM 650 O O . PHE A 1 85 ? -9.835 12.856 3.780 1.00 92.00 85 PHE A O 1
ATOM 657 N N . GLU A 1 86 ? -8.837 14.646 2.900 1.00 92.25 86 GLU A N 1
ATOM 658 C CA . GLU A 1 86 ? -9.593 14.581 1.644 1.00 92.25 86 GLU A CA 1
ATOM 659 C C . GLU A 1 86 ? -9.478 13.214 0.927 1.00 92.25 86 GLU A C 1
ATOM 661 O O . GLU A 1 86 ? -10.521 12.638 0.589 1.00 92.25 86 GLU A O 1
ATOM 666 N N . PRO A 1 87 ? -8.281 12.609 0.761 1.00 93.56 87 PRO A N 1
ATOM 667 C CA . PRO A 1 87 ? -8.161 11.269 0.182 1.00 93.56 87 PRO A CA 1
ATOM 668 C C . PRO A 1 87 ? -8.898 10.193 0.983 1.00 93.56 87 PRO A C 1
ATOM 670 O O . PRO A 1 87 ? -9.471 9.265 0.411 1.00 93.56 87 PRO A O 1
ATOM 673 N N . ILE A 1 88 ? -8.914 10.332 2.310 1.00 91.50 88 ILE A N 1
ATOM 674 C CA . ILE A 1 88 ? -9.626 9.430 3.215 1.00 91.50 88 ILE A CA 1
ATOM 675 C C . ILE A 1 88 ? -11.134 9.546 3.009 1.00 91.50 88 ILE A C 1
ATOM 677 O O . ILE A 1 88 ? -11.825 8.538 2.872 1.00 91.50 88 ILE A O 1
ATOM 681 N N . LEU A 1 89 ? -11.650 10.771 2.950 1.00 90.31 89 LEU A N 1
ATOM 682 C CA . LEU A 1 89 ? -13.067 11.022 2.732 1.00 90.31 89 LEU A CA 1
ATOM 683 C C . LEU A 1 89 ? -13.534 10.451 1.387 1.00 90.31 89 LEU A C 1
ATOM 685 O O . LEU A 1 89 ? -14.589 9.824 1.306 1.00 90.31 89 LEU A O 1
ATOM 689 N N . ASN A 1 90 ? -12.731 10.628 0.340 1.00 90.19 90 ASN A N 1
ATOM 690 C CA . ASN A 1 90 ? -13.000 10.080 -0.985 1.00 90.19 90 ASN A CA 1
ATOM 691 C C . ASN A 1 90 ? -12.968 8.543 -0.980 1.00 90.19 90 ASN A C 1
ATOM 693 O O . ASN A 1 90 ? -13.913 7.904 -1.452 1.00 90.19 90 ASN A O 1
ATOM 697 N N . TYR A 1 91 ? -11.979 7.937 -0.319 1.00 91.81 91 TYR A N 1
ATOM 698 C CA . TYR A 1 91 ? -11.944 6.490 -0.114 1.00 91.81 91 TYR A CA 1
ATOM 699 C C . TYR A 1 91 ? -13.212 5.963 0.569 1.00 91.81 91 TYR A C 1
ATOM 701 O O . TYR A 1 91 ? -13.768 4.959 0.138 1.00 91.81 91 TYR A O 1
ATOM 709 N N . LEU A 1 92 ? -13.721 6.649 1.593 1.00 84.81 92 LEU A N 1
ATOM 710 C CA . LEU A 1 92 ? -14.960 6.250 2.268 1.00 84.81 92 LEU A CA 1
ATOM 711 C C . LEU A 1 92 ? -16.205 6.418 1.384 1.00 84.81 92 LEU A C 1
ATOM 713 O O . LEU A 1 92 ? -17.159 5.658 1.529 1.00 84.81 92 LEU A O 1
ATOM 717 N N . ARG A 1 93 ? -16.207 7.389 0.461 1.00 85.94 93 ARG A N 1
ATOM 718 C CA . ARG A 1 93 ? -17.325 7.638 -0.465 1.00 85.94 93 ARG A CA 1
ATOM 719 C C . ARG A 1 93 ? -17.439 6.582 -1.561 1.00 85.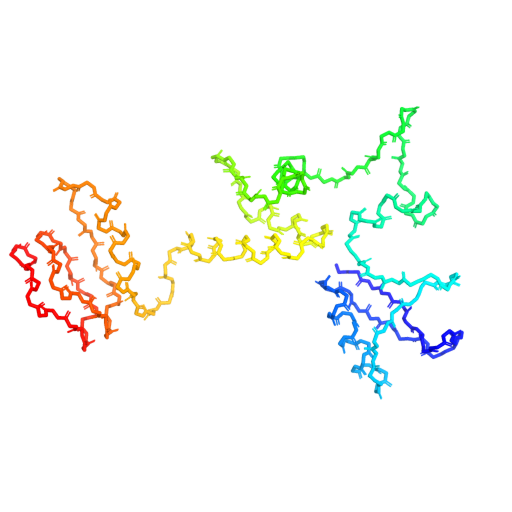94 93 ARG A C 1
ATOM 721 O O . ARG A 1 93 ? -18.550 6.169 -1.877 1.00 85.94 93 ARG A O 1
ATOM 728 N N . HIS A 1 94 ? -16.321 6.188 -2.171 1.00 87.62 94 HIS A N 1
ATOM 729 C CA . HIS A 1 94 ? -16.331 5.345 -3.377 1.00 87.62 94 HIS A CA 1
ATOM 730 C C . HIS A 1 94 ? -15.427 4.105 -3.307 1.00 87.62 94 HIS A C 1
ATOM 732 O O . HIS A 1 94 ? -15.373 3.330 -4.260 1.00 87.62 94 HIS A O 1
ATOM 738 N N . GLY A 1 95 ? -14.715 3.886 -2.202 1.00 85.56 95 GLY A N 1
ATOM 739 C CA . GLY A 1 95 ? -13.901 2.688 -1.963 1.00 85.56 95 GLY A CA 1
ATOM 740 C C . GLY A 1 95 ? -12.587 2.625 -2.747 1.00 85.56 95 GLY A C 1
ATOM 741 O O . GLY A 1 95 ? -11.980 1.559 -2.821 1.00 85.56 95 GLY A O 1
ATOM 742 N N . GLN A 1 96 ? -12.148 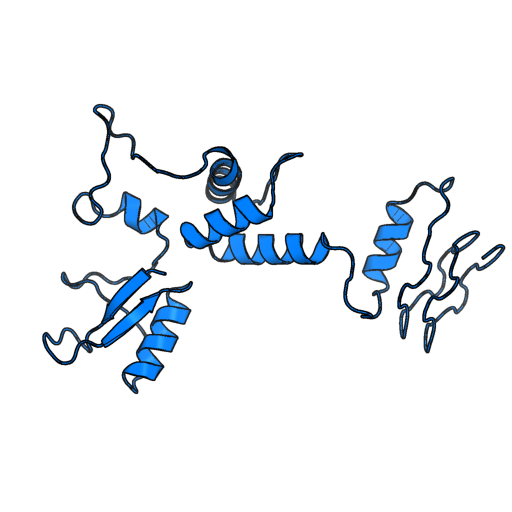3.731 -3.357 1.00 87.38 96 GLN A N 1
ATOM 743 C CA . GLN A 1 96 ? -10.918 3.781 -4.159 1.00 87.38 96 GLN A CA 1
ATOM 744 C C . GLN A 1 96 ? -9.925 4.773 -3.562 1.00 87.38 96 GLN A C 1
ATOM 746 O O . GLN A 1 96 ? -10.304 5.875 -3.175 1.00 87.38 96 GLN A O 1
ATOM 751 N N . LEU A 1 97 ? -8.651 4.382 -3.497 1.00 90.94 97 LEU A N 1
ATOM 752 C CA . LEU A 1 97 ? -7.564 5.261 -3.074 1.00 90.94 97 LEU A CA 1
ATOM 753 C C . LEU A 1 97 ? -7.149 6.139 -4.260 1.00 90.94 97 LEU A C 1
ATOM 755 O O . LEU A 1 97 ? -6.581 5.638 -5.230 1.00 90.94 97 LEU A O 1
ATOM 759 N N . ILE A 1 98 ? -7.434 7.436 -4.168 1.00 89.94 98 ILE A N 1
ATOM 760 C CA . ILE A 1 98 ? -7.031 8.451 -5.147 1.00 89.94 98 ILE A CA 1
ATOM 761 C C . ILE A 1 98 ? -6.187 9.486 -4.407 1.00 89.94 98 ILE A C 1
ATOM 763 O O . ILE A 1 98 ? -6.636 10.048 -3.409 1.00 89.94 98 ILE A O 1
ATOM 767 N N . ILE A 1 99 ? -4.961 9.706 -4.878 1.00 89.62 99 ILE A N 1
ATOM 768 C CA . ILE A 1 99 ? -4.006 10.645 -4.286 1.00 89.62 99 ILE A CA 1
ATOM 769 C C . ILE A 1 99 ? -3.581 11.614 -5.378 1.00 89.62 99 ILE A C 1
ATOM 771 O O . ILE A 1 99 ? -3.070 11.186 -6.411 1.00 89.62 99 ILE A O 1
ATOM 775 N N . ASN A 1 100 ? -3.822 12.904 -5.149 1.00 88.19 100 ASN A N 1
ATOM 776 C CA . ASN A 1 100 ? -3.412 13.956 -6.071 1.00 88.19 100 ASN A CA 1
ATOM 777 C C . ASN A 1 100 ? -1.893 14.159 -6.016 1.00 88.19 100 ASN A C 1
ATOM 779 O O . ASN A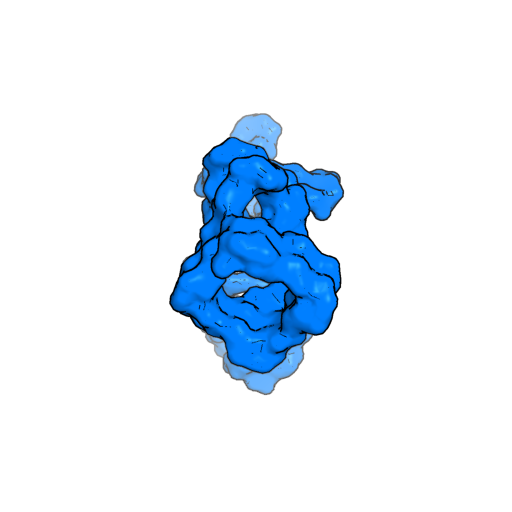 1 100 ? -1.264 13.965 -4.969 1.00 88.19 100 ASN A O 1
ATOM 783 N N . ASP A 1 101 ? -1.321 14.602 -7.134 1.00 85.31 101 ASP A N 1
ATOM 784 C CA . ASP A 1 101 ? 0.095 14.948 -7.214 1.00 85.31 101 ASP A CA 1
ATOM 785 C C . ASP A 1 101 ? 0.467 15.996 -6.152 1.00 85.31 101 ASP A C 1
ATOM 787 O O . ASP A 1 101 ? -0.248 16.973 -5.929 1.00 85.31 101 ASP A O 1
ATOM 791 N N . GLY A 1 102 ? 1.603 15.786 -5.484 1.00 81.94 102 GLY A N 1
ATOM 792 C CA . GLY A 1 102 ? 2.107 16.677 -4.434 1.00 81.94 102 GLY A CA 1
ATOM 793 C C . GLY A 1 102 ? 1.604 16.373 -3.018 1.00 81.94 102 GLY A C 1
ATOM 794 O O . GLY A 1 102 ? 2.169 16.902 -2.062 1.00 81.94 102 GLY A O 1
ATOM 795 N N . ILE A 1 103 ? 0.617 15.487 -2.844 1.00 88.00 103 ILE A N 1
ATOM 796 C CA . ILE A 1 103 ? 0.196 15.038 -1.509 1.00 88.00 103 ILE A CA 1
ATOM 797 C C . ILE A 1 103 ? 1.202 14.020 -0.954 1.00 88.00 103 ILE A C 1
ATOM 799 O O . ILE A 1 103 ? 1.517 13.010 -1.584 1.00 88.00 103 ILE A O 1
ATOM 803 N N . ASN A 1 104 ? 1.681 14.253 0.271 1.00 88.19 104 ASN A N 1
ATOM 804 C CA . ASN A 1 104 ? 2.560 13.313 0.961 1.00 88.19 104 ASN A CA 1
ATOM 805 C C . ASN A 1 104 ? 1.782 12.073 1.441 1.00 88.19 104 ASN A C 1
ATOM 807 O O . ASN A 1 104 ? 1.027 12.137 2.412 1.00 88.19 104 ASN A O 1
ATOM 811 N N . LEU A 1 105 ? 2.031 10.926 0.800 1.00 90.50 105 LEU A N 1
ATOM 812 C CA . LEU A 1 105 ? 1.426 9.630 1.132 1.00 90.50 105 LEU A CA 1
ATOM 813 C C . LEU A 1 105 ? 1.621 9.212 2.595 1.00 90.50 105 LEU A C 1
ATOM 815 O O . LEU A 1 105 ? 0.726 8.594 3.167 1.00 90.50 105 LEU A O 1
ATOM 819 N N . LEU A 1 106 ? 2.757 9.555 3.214 1.00 88.00 106 LEU A N 1
ATOM 820 C CA . LEU A 1 106 ? 2.992 9.260 4.631 1.00 88.00 106 LEU A CA 1
ATOM 821 C C . LEU A 1 106 ? 2.031 10.044 5.531 1.00 88.00 106 LEU A C 1
ATOM 823 O O . LEU A 1 106 ? 1.548 9.501 6.518 1.00 88.00 106 LEU A O 1
ATOM 827 N N . GLY A 1 107 ? 1.713 11.292 5.174 1.00 90.50 107 GLY A N 1
ATOM 828 C CA . GLY A 1 107 ? 0.726 12.096 5.898 1.00 90.50 107 GLY A CA 1
ATOM 829 C C . GLY A 1 107 ? -0.665 11.467 5.843 1.00 90.50 107 GLY A C 1
ATOM 830 O O . GLY A 1 107 ? -1.315 11.306 6.874 1.00 90.50 107 GLY A O 1
ATOM 831 N N . VAL A 1 108 ? -1.080 11.013 4.656 1.00 94.50 108 VAL A N 1
ATOM 832 C CA . VAL A 1 108 ? -2.362 10.313 4.463 1.00 94.50 108 VAL A CA 1
ATOM 833 C C . VAL A 1 108 ? -2.396 8.979 5.215 1.00 94.50 108 VAL A C 1
ATOM 835 O O . VAL A 1 108 ? -3.415 8.637 5.810 1.00 94.50 108 VAL A O 1
ATOM 838 N N . LEU A 1 109 ? -1.285 8.233 5.239 1.00 92.38 109 LEU A N 1
ATOM 839 C CA . LEU A 1 109 ? -1.170 6.986 6.001 1.00 92.38 109 LEU A CA 1
ATOM 840 C C . LEU A 1 109 ? -1.365 7.216 7.506 1.00 92.38 109 LEU A C 1
ATOM 842 O O . LEU A 1 109 ? -2.098 6.466 8.152 1.00 92.38 109 LEU A O 1
ATOM 846 N N . GLU A 1 110 ? -0.744 8.255 8.064 1.00 86.81 110 GLU A N 1
ATOM 847 C CA . GLU A 1 110 ? -0.893 8.580 9.484 1.00 86.81 110 GLU A CA 1
ATOM 848 C C . GLU A 1 110 ? -2.325 9.009 9.831 1.00 86.81 110 GLU A C 1
ATOM 850 O O . GLU A 1 110 ? -2.845 8.603 10.872 1.00 86.81 110 GLU A O 1
ATOM 855 N N . GLU A 1 111 ? -3.011 9.740 8.947 1.00 90.62 111 GLU A N 1
ATOM 856 C CA . GLU A 1 111 ? -4.439 10.016 9.127 1.00 90.62 111 GLU A CA 1
ATOM 857 C C . GLU A 1 111 ? -5.284 8.734 9.026 1.00 90.62 111 GLU A C 1
ATOM 859 O O . GLU A 1 111 ? -6.134 8.492 9.881 1.00 90.62 111 GLU A O 1
ATOM 864 N N . ALA A 1 112 ? -5.035 7.854 8.050 1.00 90.19 112 ALA A N 1
ATOM 865 C CA . ALA A 1 112 ? -5.787 6.605 7.901 1.00 90.19 112 ALA A CA 1
ATOM 866 C C . ALA A 1 112 ? -5.668 5.722 9.156 1.00 90.19 112 ALA A C 1
ATOM 868 O O . ALA A 1 112 ? -6.666 5.164 9.622 1.00 90.19 112 ALA A O 1
ATOM 869 N N . ARG A 1 113 ? -4.473 5.663 9.760 1.00 84.56 113 ARG A N 1
ATOM 870 C CA . ARG A 1 113 ? -4.232 5.009 11.056 1.00 84.56 113 ARG A CA 1
ATOM 871 C C . ARG A 1 113 ? -4.953 5.711 12.201 1.00 84.56 113 ARG A C 1
ATOM 873 O O . ARG A 1 113 ? -5.580 5.046 13.021 1.00 84.56 113 ARG A O 1
ATOM 880 N N . PHE A 1 114 ? -4.892 7.040 12.254 1.00 82.88 114 PHE A N 1
ATOM 881 C CA . PHE A 1 114 ? -5.564 7.836 13.281 1.00 82.88 114 PHE A CA 1
ATOM 882 C C . PHE A 1 114 ? -7.083 7.611 13.275 1.00 82.88 114 PHE A C 1
ATOM 884 O O . PHE A 1 114 ? -7.678 7.390 14.331 1.00 82.88 114 PHE A O 1
ATOM 891 N N . PHE A 1 115 ? -7.699 7.608 12.090 1.00 83.06 115 PHE A N 1
ATOM 892 C CA . PHE A 1 115 ? -9.129 7.364 11.907 1.00 83.06 115 PHE A CA 1
ATOM 893 C C . PHE A 1 115 ? -9.525 5.881 11.992 1.00 83.06 115 PHE A C 1
ATOM 895 O O . PHE A 1 115 ? -10.713 5.584 12.128 1.00 83.06 115 PHE A O 1
ATOM 902 N N . GLY A 1 116 ? -8.557 4.961 11.981 1.00 80.44 116 GLY A N 1
ATOM 903 C CA . GLY A 1 116 ? -8.783 3.519 12.092 1.00 80.44 116 GLY A CA 1
ATOM 904 C C . GLY A 1 116 ? -9.327 2.878 10.812 1.00 80.44 116 GLY A C 1
ATOM 905 O O . GLY A 1 116 ? -10.113 1.940 10.888 1.00 80.44 116 GLY A O 1
ATOM 906 N N . ILE A 1 117 ? -8.947 3.386 9.636 1.00 84.38 117 ILE A N 1
ATOM 907 C CA . ILE A 1 117 ? -9.388 2.863 8.333 1.00 84.38 117 ILE A CA 1
ATOM 908 C C . ILE A 1 117 ? -8.358 1.848 7.837 1.00 84.38 117 ILE A C 1
ATOM 910 O O . ILE A 1 117 ? -7.489 2.142 7.020 1.00 84.38 117 ILE A O 1
ATOM 914 N N . GLU A 1 118 ? -8.453 0.636 8.369 1.00 80.06 118 GLU A N 1
ATOM 915 C CA . GLU A 1 118 ? -7.433 -0.409 8.242 1.00 80.06 118 GLU A CA 1
ATOM 916 C C . GLU A 1 118 ? -7.113 -0.782 6.792 1.00 80.06 118 GLU A C 1
ATOM 918 O O . GLU A 1 118 ? -5.96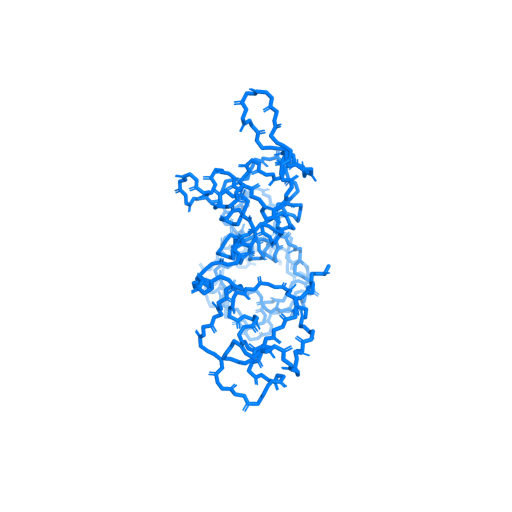4 -0.686 6.370 1.00 80.06 118 GLU A O 1
ATOM 923 N N . ARG A 1 119 ? -8.139 -1.100 5.991 1.00 85.88 119 ARG A N 1
ATOM 924 C CA . ARG A 1 119 ? -7.952 -1.456 4.574 1.00 85.88 119 ARG A CA 1
ATOM 925 C C . ARG A 1 119 ? -7.215 -0.366 3.795 1.00 85.88 119 ARG A C 1
ATOM 927 O O . ARG A 1 119 ? -6.411 -0.672 2.921 1.00 85.88 119 ARG A O 1
ATOM 934 N N . LEU A 1 120 ? -7.477 0.899 4.121 1.00 89.50 120 LEU A N 1
ATOM 935 C CA . LEU A 1 120 ? -6.808 2.033 3.494 1.00 89.50 120 LEU A CA 1
ATOM 936 C C . LEU A 1 120 ? -5.355 2.156 3.960 1.00 89.50 120 LEU A C 1
ATOM 938 O O . LEU A 1 120 ? -4.473 2.385 3.136 1.00 89.50 120 LEU A O 1
ATOM 942 N N . ALA A 1 121 ? -5.100 1.981 5.259 1.00 88.94 121 ALA A N 1
ATOM 943 C CA . ALA A 1 121 ? -3.752 2.009 5.815 1.00 88.94 121 ALA A CA 1
ATOM 944 C C . ALA A 1 121 ? -2.870 0.904 5.208 1.00 88.94 121 ALA A C 1
ATOM 946 O O . ALA A 1 121 ? -1.764 1.194 4.759 1.00 88.94 121 ALA A O 1
ATOM 947 N N . GLU A 1 122 ? -3.377 -0.327 5.092 1.00 87.94 122 GLU A N 1
ATOM 948 C CA . GLU A 1 122 ? -2.667 -1.440 4.442 1.00 87.94 122 GLU A CA 1
ATOM 949 C C . GLU A 1 122 ? -2.343 -1.140 2.971 1.00 87.94 122 GLU A C 1
ATOM 951 O O . GLU A 1 122 ? -1.220 -1.364 2.508 1.00 87.94 122 GLU A O 1
ATOM 956 N N . GLN A 1 123 ? -3.312 -0.588 2.230 1.00 89.94 123 GLN A N 1
ATOM 957 C CA . GLN A 1 123 ? -3.107 -0.173 0.842 1.00 89.94 123 GLN A CA 1
ATOM 958 C C . GLN A 1 123 ? -2.022 0.907 0.735 1.00 89.94 123 GLN A C 1
ATOM 960 O O . GLN A 1 123 ? -1.123 0.790 -0.099 1.00 89.94 123 GLN A O 1
ATOM 965 N N . LEU A 1 124 ? -2.066 1.927 1.596 1.00 91.75 124 LEU A N 1
ATOM 966 C CA . LEU A 1 124 ? -1.088 3.016 1.627 1.00 91.75 124 LEU A CA 1
ATOM 967 C C . LEU A 1 124 ? 0.312 2.530 2.009 1.00 91.75 124 LEU A C 1
ATOM 969 O O . LEU A 1 124 ? 1.279 2.944 1.377 1.00 91.75 124 LEU A O 1
ATOM 973 N N . GLU A 1 125 ? 0.445 1.617 2.973 1.00 90.00 125 GLU A N 1
ATOM 974 C CA . GLU A 1 125 ? 1.736 1.006 3.314 1.00 90.00 125 GLU A CA 1
ATOM 975 C C . GLU A 1 125 ? 2.353 0.267 2.126 1.00 90.00 125 GLU A C 1
ATOM 977 O O . GLU A 1 125 ? 3.554 0.392 1.878 1.00 90.00 125 GLU A O 1
ATOM 982 N N . GLY A 1 126 ? 1.539 -0.474 1.368 1.00 85.94 126 GLY A N 1
ATOM 983 C CA . GLY A 1 126 ? 1.982 -1.126 0.138 1.00 85.94 126 GLY A CA 1
ATOM 984 C C . GLY A 1 126 ? 2.478 -0.118 -0.898 1.00 85.94 126 GLY A C 1
ATOM 985 O O . GLY A 1 126 ? 3.532 -0.316 -1.499 1.00 85.94 126 GLY A O 1
ATOM 986 N N . VAL A 1 127 ? 1.761 0.993 -1.080 1.00 86.38 127 VAL A N 1
ATOM 987 C CA . VAL A 1 127 ? 2.168 2.060 -2.007 1.00 86.38 127 VAL A CA 1
ATOM 988 C C . VAL A 1 127 ? 3.467 2.722 -1.542 1.00 86.38 127 VAL A C 1
ATOM 990 O O . VAL A 1 127 ? 4.383 2.865 -2.346 1.00 86.38 127 VAL A O 1
ATOM 993 N N . VAL A 1 128 ? 3.590 3.071 -0.259 1.00 85.00 128 VAL A N 1
ATOM 994 C CA . VAL A 1 128 ? 4.794 3.694 0.318 1.00 85.00 128 VAL A CA 1
ATOM 995 C C . VAL A 1 128 ? 6.017 2.789 0.171 1.00 85.00 128 VAL A C 1
ATOM 997 O O . VAL A 1 128 ? 7.049 3.254 -0.307 1.00 85.00 128 VAL A O 1
ATOM 1000 N N . LYS A 1 129 ? 5.903 1.495 0.501 1.00 79.81 129 LYS A N 1
ATOM 1001 C CA . LYS A 1 129 ? 6.994 0.517 0.327 1.00 79.81 129 LYS A CA 1
ATOM 1002 C C . LYS A 1 129 ? 7.424 0.387 -1.133 1.00 79.81 129 LYS A C 1
ATOM 1004 O O . LYS A 1 129 ? 8.612 0.356 -1.412 1.00 79.81 129 LYS A O 1
ATOM 1009 N N . ASN A 1 130 ? 6.469 0.388 -2.063 1.00 70.38 130 ASN A N 1
ATOM 1010 C CA . ASN A 1 130 ? 6.753 0.330 -3.501 1.00 70.38 130 ASN A CA 1
ATOM 1011 C C . ASN A 1 130 ? 7.306 1.647 -4.078 1.00 70.38 130 ASN A C 1
ATOM 1013 O O . ASN A 1 130 ? 7.774 1.656 -5.216 1.00 70.38 130 ASN A O 1
ATOM 1017 N N . SER A 1 131 ? 7.185 2.757 -3.344 1.00 67.19 131 SER A N 1
ATOM 1018 C CA . SER A 1 131 ? 7.616 4.094 -3.777 1.00 67.19 131 SER A CA 1
ATOM 1019 C C . SER A 1 131 ? 8.985 4.481 -3.218 1.00 67.19 131 SER A C 1
ATOM 1021 O O . SER A 1 131 ? 9.621 5.393 -3.744 1.00 67.19 131 SER A O 1
ATOM 1023 N N . GLN A 1 132 ? 9.446 3.811 -2.158 1.00 58.25 132 GLN A N 1
ATOM 1024 C CA . GLN A 1 132 ? 10.822 3.945 -1.696 1.00 58.25 132 GLN A CA 1
ATOM 1025 C C . GLN A 1 132 ? 11.769 3.247 -2.686 1.00 58.25 132 GLN A C 1
ATOM 1027 O O . GLN A 1 132 ? 11.424 2.188 -3.218 1.00 58.25 132 GLN A O 1
ATOM 1032 N N . PRO A 1 133 ? 12.952 3.825 -2.970 1.00 54.12 133 PRO A N 1
ATOM 1033 C CA . PRO A 1 133 ? 13.984 3.106 -3.703 1.00 54.12 133 PRO A CA 1
ATOM 1034 C C . PRO A 1 133 ? 14.300 1.797 -2.957 1.00 54.12 133 PRO A C 1
ATOM 1036 O O . PRO A 1 133 ? 14.300 1.807 -1.725 1.00 54.12 133 PRO A O 1
ATOM 1039 N N . PRO A 1 134 ? 14.523 0.675 -3.665 1.00 55.59 134 PRO A N 1
ATOM 1040 C CA . PRO A 1 134 ? 14.820 -0.605 -3.032 1.00 55.59 134 PRO A CA 1
ATOM 1041 C C . PRO A 1 134 ? 16.118 -0.481 -2.225 1.00 55.59 134 PRO A C 1
ATOM 1043 O O . PRO A 1 134 ? 17.210 -0.457 -2.787 1.00 55.59 134 PRO A O 1
ATOM 1046 N N . ASP A 1 135 ? 15.973 -0.329 -0.909 1.00 56.41 135 ASP A N 1
ATOM 1047 C CA . ASP A 1 135 ? 17.072 -0.188 0.056 1.00 56.41 135 ASP A CA 1
ATOM 1048 C C . ASP A 1 135 ? 17.519 -1.555 0.606 1.00 56.41 135 ASP A C 1
ATOM 1050 O O . ASP A 1 135 ? 18.459 -1.659 1.394 1.00 56.41 135 ASP A O 1
ATOM 1054 N N . ASP A 1 136 ? 16.861 -2.634 0.178 1.00 62.28 136 ASP A N 1
ATOM 1055 C CA . ASP A 1 136 ? 17.373 -3.979 0.344 1.00 62.28 136 ASP A CA 1
ATOM 1056 C C . ASP A 1 136 ? 18.065 -4.430 -0.947 1.00 62.28 136 ASP A C 1
ATOM 1058 O O . ASP A 1 136 ? 17.671 -4.130 -2.073 1.00 62.28 136 ASP A O 1
ATOM 1062 N N . HIS A 1 137 ? 19.134 -5.204 -0.806 1.00 70.25 137 HIS A N 1
ATOM 1063 C CA . HIS A 1 137 ? 19.693 -5.946 -1.927 1.00 70.25 137 HIS A CA 1
ATOM 1064 C C . HIS A 1 137 ? 18.750 -7.095 -2.331 1.00 70.25 137 HIS A C 1
ATOM 1066 O O . HIS A 1 137 ? 19.242 -8.177 -2.646 1.00 70.25 137 HIS A O 1
ATOM 1072 N N . SER A 1 138 ? 17.420 -6.947 -2.259 1.00 82.25 138 SER A N 1
ATOM 1073 C CA . SER A 1 138 ? 16.507 -8.008 -2.673 1.00 82.25 138 SER A CA 1
ATOM 1074 C C . SER A 1 138 ? 16.529 -8.167 -4.194 1.00 82.25 138 SER A C 1
ATOM 1076 O O . SER A 1 138 ? 16.777 -7.206 -4.928 1.00 82.25 138 SER A O 1
ATOM 1078 N N . PRO A 1 139 ? 16.336 -9.393 -4.703 1.00 87.75 139 PRO A N 1
ATOM 1079 C CA . PRO A 1 139 ? 16.283 -9.604 -6.137 1.00 87.75 139 PRO A CA 1
ATOM 1080 C C . PRO A 1 139 ? 15.008 -9.010 -6.745 1.00 87.75 139 PRO A C 1
ATOM 1082 O O . PRO A 1 139 ? 13.903 -9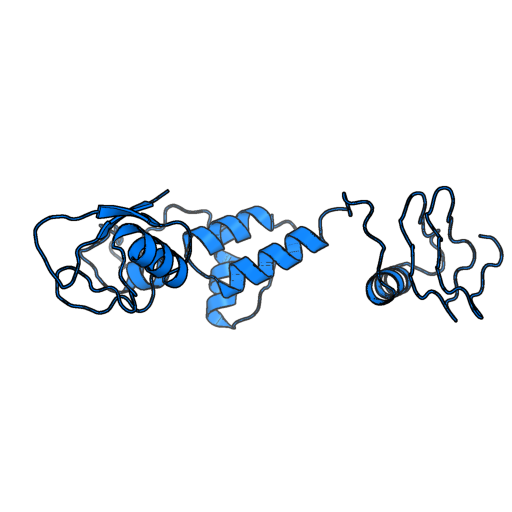.329 -6.311 1.00 87.75 139 PRO A O 1
ATOM 1085 N N . ILE A 1 140 ? 15.158 -8.215 -7.804 1.00 88.50 140 ILE A N 1
ATOM 1086 C CA . ILE A 1 140 ? 14.044 -7.683 -8.590 1.00 88.50 140 ILE A CA 1
ATOM 1087 C C . ILE A 1 140 ? 13.297 -8.809 -9.313 1.00 88.50 140 ILE A C 1
ATOM 1089 O O . ILE A 1 140 ? 13.895 -9.699 -9.928 1.00 88.50 140 ILE A O 1
ATOM 1093 N N . SER A 1 141 ? 11.966 -8.765 -9.283 1.00 89.44 141 SER A N 1
ATOM 1094 C CA . SER A 1 141 ? 11.135 -9.731 -10.000 1.00 89.44 141 SER A CA 1
ATOM 1095 C C . SER A 1 141 ? 11.018 -9.400 -11.494 1.00 89.44 141 SER A C 1
ATOM 1097 O O . SER A 1 141 ? 11.106 -8.245 -11.923 1.00 89.44 141 SER A O 1
ATOM 1099 N N . ARG A 1 142 ? 10.707 -10.414 -12.318 1.00 92.19 142 ARG A N 1
ATOM 1100 C CA . ARG A 1 142 ? 10.424 -10.219 -13.756 1.00 92.19 142 ARG A CA 1
ATOM 1101 C C . ARG A 1 142 ? 9.313 -9.193 -13.987 1.00 92.19 142 ARG A C 1
ATOM 1103 O O . ARG A 1 142 ? 9.416 -8.369 -14.891 1.00 92.19 142 ARG A O 1
ATOM 1110 N N . LYS A 1 143 ? 8.244 -9.245 -13.185 1.00 91.25 143 LYS A N 1
ATOM 1111 C CA . LYS A 1 143 ? 7.087 -8.346 -13.317 1.00 91.25 143 LYS A CA 1
ATOM 1112 C C . LYS A 1 143 ? 7.489 -6.889 -13.098 1.00 91.25 143 LYS A C 1
ATOM 1114 O O . LYS A 1 143 ? 7.078 -6.025 -13.869 1.00 91.25 143 LYS A O 1
ATOM 1119 N N . GLU A 1 144 ? 8.285 -6.624 -12.068 1.00 86.88 144 GLU A N 1
ATOM 1120 C CA . GLU A 1 144 ? 8.773 -5.277 -11.761 1.00 86.88 144 GLU A CA 1
ATOM 1121 C C . GLU A 1 144 ? 9.674 -4.758 -12.870 1.00 86.88 144 GLU A C 1
ATOM 1123 O O . GLU A 1 144 ? 9.458 -3.653 -13.368 1.00 86.88 144 GLU A O 1
ATOM 1128 N N . PHE A 1 145 ? 10.621 -5.581 -13.322 1.00 90.50 145 PHE A N 1
ATOM 1129 C CA . PHE A 1 145 ? 11.548 -5.156 -14.358 1.00 90.50 145 PHE A CA 1
ATOM 1130 C C . PHE A 1 145 ? 10.864 -4.908 -15.707 1.00 90.50 145 PHE A C 1
ATOM 1132 O O . PHE A 1 145 ? 11.135 -3.903 -16.359 1.00 90.50 145 PHE A O 1
ATOM 1139 N N . VAL A 1 146 ? 9.894 -5.745 -16.093 1.00 91.06 146 VAL A N 1
ATOM 1140 C CA . VAL A 1 146 ? 9.059 -5.499 -17.282 1.00 91.06 146 VAL A CA 1
ATOM 1141 C C . VAL A 1 146 ? 8.287 -4.188 -17.150 1.00 91.06 146 VAL A C 1
ATOM 1143 O O . VAL A 1 146 ? 8.206 -3.433 -18.116 1.00 91.06 146 VAL A O 1
ATOM 1146 N N . ARG A 1 147 ? 7.755 -3.870 -15.963 1.00 87.38 147 ARG A N 1
ATOM 1147 C CA . ARG A 1 147 ? 7.068 -2.592 -15.743 1.00 87.38 147 ARG A CA 1
ATOM 1148 C C . ARG A 1 147 ? 8.016 -1.404 -15.930 1.00 87.38 147 ARG A C 1
ATOM 1150 O O . ARG A 1 147 ? 7.607 -0.420 -16.537 1.00 87.38 147 ARG A O 1
ATOM 1157 N N . PHE A 1 148 ? 9.266 -1.506 -15.474 1.00 85.19 148 PHE A N 1
ATOM 1158 C CA . PHE A 1 148 ? 10.275 -0.469 -15.710 1.00 85.19 148 PHE A CA 1
ATOM 1159 C C . PHE A 1 148 ? 10.616 -0.305 -17.192 1.00 85.19 148 PHE A C 1
ATOM 1161 O O . PHE A 1 148 ? 10.662 0.825 -17.676 1.00 85.19 148 PHE A O 1
ATOM 1168 N N . LEU A 1 149 ? 10.783 -1.407 -17.928 1.00 87.50 149 LEU A N 1
ATOM 1169 C CA . LEU A 1 149 ? 11.032 -1.363 -19.372 1.00 87.50 149 LEU A CA 1
ATOM 1170 C C . LEU A 1 149 ? 9.882 -0.682 -20.123 1.00 87.50 149 LEU A C 1
ATOM 1172 O O . LEU A 1 149 ? 10.125 0.171 -20.968 1.00 87.50 149 LEU A O 1
ATOM 1176 N N . LEU A 1 150 ? 8.633 -1.011 -19.779 1.00 86.12 150 LEU A N 1
ATOM 1177 C CA . LEU A 1 150 ? 7.443 -0.422 -20.404 1.00 86.12 150 LEU A CA 1
ATOM 1178 C C . LEU A 1 150 ? 7.239 1.057 -20.051 1.00 86.12 150 LEU A C 1
ATOM 1180 O O . LEU A 1 150 ? 6.655 1.796 -20.838 1.00 86.12 150 LEU A O 1
ATOM 1184 N N . ALA A 1 151 ? 7.699 1.485 -18.874 1.00 82.88 151 ALA A N 1
ATOM 1185 C CA . ALA A 1 151 ? 7.604 2.871 -18.425 1.00 82.88 151 ALA A CA 1
ATOM 1186 C C . ALA A 1 151 ? 8.741 3.762 -18.958 1.00 82.88 151 ALA A C 1
ATOM 1188 O O . ALA A 1 151 ? 8.666 4.984 -18.832 1.00 82.88 151 ALA A O 1
ATOM 1189 N N . THR A 1 152 ? 9.790 3.178 -19.543 1.00 79.94 152 THR A N 1
ATOM 1190 C CA . THR A 1 152 ? 10.968 3.920 -20.003 1.00 79.94 152 THR A CA 1
ATOM 1191 C C . THR A 1 152 ? 10.891 4.169 -21.511 1.00 79.94 152 THR A C 1
ATOM 1193 O O . THR A 1 152 ? 10.693 3.225 -22.278 1.00 79.94 152 THR A O 1
ATOM 1196 N N . PRO A 1 153 ? 11.071 5.416 -21.987 1.00 78.75 153 PRO A N 1
ATOM 1197 C CA . PRO A 1 153 ? 11.136 5.694 -23.417 1.00 78.75 153 PRO A CA 1
ATOM 1198 C C . PRO A 1 153 ? 12.265 4.911 -24.098 1.00 78.75 153 PRO A C 1
ATOM 1200 O O . PRO A 1 153 ? 13.381 4.852 -23.591 1.00 78.75 153 PRO A O 1
ATOM 1203 N N . THR A 1 154 ? 12.031 4.411 -25.313 1.00 72.94 154 THR A N 1
ATOM 1204 C CA . THR A 1 154 ? 13.020 3.632 -26.094 1.00 72.94 154 THR A CA 1
ATOM 1205 C C . THR A 1 154 ? 14.277 4.410 -26.500 1.00 72.94 154 THR A C 1
ATOM 1207 O O . THR A 1 154 ? 15.218 3.828 -27.033 1.00 72.94 154 THR A O 1
ATOM 1210 N N . LYS A 1 155 ? 14.294 5.730 -26.281 1.00 73.88 155 LYS A N 1
ATOM 1211 C CA . LYS A 1 155 ? 15.436 6.623 -26.532 1.00 73.88 155 LYS A CA 1
ATOM 1212 C C . LYS A 1 155 ? 16.235 6.951 -25.266 1.00 73.88 155 LYS A C 1
ATOM 1214 O O . LYS A 1 155 ? 17.237 7.653 -25.358 1.00 73.88 155 LYS A O 1
ATOM 1219 N N . SER A 1 156 ? 15.771 6.513 -24.099 1.00 72.75 156 SER A N 1
ATOM 1220 C CA . SER A 1 156 ? 16.404 6.784 -22.812 1.00 72.75 156 SER A CA 1
ATOM 1221 C C . SER A 1 156 ? 17.298 5.615 -22.409 1.00 72.75 156 SER A C 1
ATOM 1223 O O . SER A 1 156 ? 16.898 4.459 -22.519 1.00 72.75 156 SER A O 1
ATOM 1225 N N . GLU A 1 157 ? 18.497 5.910 -21.906 1.00 75.00 157 GLU A N 1
ATOM 1226 C CA . GLU A 1 157 ? 19.350 4.893 -21.289 1.00 75.00 157 GLU A CA 1
ATOM 1227 C C . GLU A 1 157 ? 18.719 4.417 -19.978 1.00 75.00 157 GLU A C 1
ATOM 1229 O O . GLU A 1 157 ? 18.545 5.202 -19.039 1.00 75.00 157 GLU A O 1
ATOM 1234 N N . LEU A 1 158 ? 18.407 3.124 -19.888 1.00 80.88 158 LEU A N 1
ATOM 1235 C CA . LEU A 1 158 ? 18.000 2.528 -18.624 1.00 80.88 158 LEU A CA 1
ATOM 1236 C C . LEU A 1 158 ? 19.248 2.214 -17.791 1.00 80.88 158 LEU A C 1
ATOM 1238 O O . LEU A 1 158 ? 20.129 1.455 -18.204 1.00 80.88 158 LEU A O 1
ATOM 1242 N N . ARG A 1 159 ? 19.327 2.808 -16.597 1.00 76.44 159 ARG A N 1
ATOM 1243 C CA . ARG A 1 159 ? 20.428 2.589 -15.653 1.00 76.44 159 ARG A CA 1
ATOM 1244 C C . ARG A 1 159 ? 20.034 1.510 -14.654 1.00 76.44 159 ARG A C 1
ATOM 1246 O O . ARG A 1 159 ? 19.268 1.769 -13.734 1.00 76.44 159 ARG A O 1
ATOM 1253 N N . CYS A 1 160 ? 20.597 0.319 -14.818 1.00 86.81 160 CYS A N 1
ATOM 1254 C CA . CYS A 1 160 ? 20.404 -0.813 -13.910 1.00 86.81 160 CYS A CA 1
ATOM 1255 C C . CYS A 1 160 ? 21.647 -1.091 -13.054 1.00 86.81 160 CYS A C 1
ATOM 1257 O O . CYS A 1 160 ? 21.829 -2.199 -12.548 1.00 86.81 160 CYS A O 1
ATOM 1259 N N . GLN A 1 161 ? 22.516 -0.087 -12.904 1.00 86.31 161 GLN A N 1
ATOM 1260 C CA . GLN A 1 161 ? 23.777 -0.230 -12.195 1.00 86.31 161 GLN A CA 1
ATOM 1261 C C . GLN A 1 161 ? 23.538 -0.547 -10.713 1.00 86.31 161 GLN A C 1
ATOM 1263 O O . GLN A 1 161 ? 22.781 0.151 -10.045 1.00 86.31 161 GLN A O 1
ATOM 1268 N N . GLY A 1 162 ? 24.200 -1.583 -10.195 1.00 85.31 162 GLY A N 1
ATOM 1269 C CA . GLY A 1 162 ? 24.104 -1.968 -8.780 1.00 85.31 162 GLY A CA 1
ATOM 1270 C C . GLY A 1 162 ? 22.825 -2.717 -8.380 1.00 85.31 162 GLY A C 1
ATOM 1271 O O . GLY A 1 162 ? 22.697 -3.095 -7.218 1.00 85.31 162 GLY A O 1
ATOM 1272 N N . LEU A 1 163 ? 21.892 -2.960 -9.308 1.00 88.88 163 LEU A N 1
ATOM 1273 C CA . LEU A 1 163 ? 20.647 -3.672 -9.004 1.00 88.88 163 LEU A CA 1
ATOM 1274 C C . LEU A 1 163 ? 20.872 -5.176 -8.815 1.00 88.88 163 LEU A C 1
ATOM 1276 O O . LEU A 1 163 ? 21.723 -5.788 -9.466 1.00 88.88 163 LEU A O 1
ATOM 1280 N N . ASN A 1 164 ? 20.067 -5.801 -7.955 1.00 91.19 164 ASN A N 1
ATOM 1281 C CA . ASN A 1 164 ? 20.083 -7.246 -7.783 1.00 91.19 164 ASN A CA 1
ATOM 1282 C C . ASN A 1 164 ? 19.031 -7.921 -8.679 1.00 91.19 164 ASN A C 1
ATOM 1284 O O . ASN A 1 164 ? 17.840 -7.759 -8.464 1.00 91.19 164 ASN A O 1
ATOM 1288 N N . PHE A 1 165 ? 19.475 -8.718 -9.649 1.00 93.31 165 PHE A N 1
ATOM 1289 C CA . PHE A 1 165 ? 18.664 -9.555 -10.544 1.00 93.31 165 PHE A CA 1
ATOM 1290 C C . PHE A 1 165 ? 18.833 -11.052 -10.252 1.00 93.31 165 PHE A C 1
ATOM 1292 O O . PHE A 1 165 ? 18.589 -11.898 -11.118 1.00 93.31 165 PHE A O 1
ATOM 1299 N N . SER A 1 166 ? 19.315 -11.411 -9.062 1.00 93.19 166 SER A N 1
ATOM 1300 C CA . SER A 1 166 ? 19.624 -12.806 -8.770 1.00 93.19 166 SER A CA 1
ATOM 1301 C C . SER A 1 166 ? 18.382 -13.697 -8.846 1.00 93.19 166 SER A C 1
ATOM 1303 O O . SER A 1 166 ? 17.342 -13.413 -8.263 1.00 93.19 166 SER A O 1
ATOM 1305 N N . GLY A 1 167 ? 18.463 -14.776 -9.623 1.00 93.94 167 GLY A N 1
ATOM 1306 C CA . GLY A 1 167 ? 17.319 -15.654 -9.886 1.00 93.94 167 GLY A CA 1
ATOM 1307 C C . GLY A 1 167 ? 16.210 -15.047 -10.758 1.00 93.94 167 GLY A C 1
ATOM 1308 O O . GLY A 1 167 ? 15.209 -15.721 -10.994 1.00 93.94 167 GLY A O 1
ATOM 1309 N N . ALA A 1 168 ? 16.354 -13.811 -11.250 1.00 94.50 168 ALA A N 1
ATOM 1310 C CA . ALA A 1 168 ? 15.335 -13.177 -12.079 1.00 94.50 168 ALA A CA 1
ATOM 1311 C C . ALA A 1 168 ? 15.218 -13.870 -13.444 1.00 94.50 168 ALA A C 1
ATOM 1313 O O . ALA A 1 168 ? 16.219 -14.248 -14.057 1.00 94.50 168 ALA A O 1
ATOM 1314 N N . ASP A 1 169 ? 13.995 -13.990 -13.959 1.00 96.00 169 ASP A N 1
ATOM 1315 C CA . ASP A 1 169 ? 13.766 -14.417 -15.336 1.00 96.00 169 ASP A CA 1
ATOM 1316 C C . ASP A 1 169 ? 13.742 -13.206 -16.269 1.00 96.00 169 ASP A C 1
ATOM 1318 O O . ASP A 1 169 ? 12.751 -12.476 -16.329 1.00 96.00 169 ASP A O 1
ATOM 1322 N N . LEU A 1 170 ? 14.822 -13.015 -17.022 1.00 95.69 170 LEU A N 1
ATOM 1323 C CA . LEU A 1 170 ? 14.988 -11.973 -18.036 1.00 95.69 170 LEU A CA 1
ATOM 1324 C C . LEU A 1 170 ? 14.907 -12.536 -19.464 1.00 95.69 170 LEU A C 1
ATOM 1326 O O . LEU A 1 170 ? 15.230 -11.845 -20.431 1.00 95.69 170 LEU A O 1
ATOM 1330 N N . SER A 1 171 ? 14.448 -13.781 -19.624 1.00 96.56 171 SER A N 1
ATOM 1331 C CA . SER A 1 171 ? 14.389 -14.436 -20.926 1.00 96.56 171 SER A CA 1
ATOM 1332 C C . SER A 1 171 ? 13.491 -13.682 -21.908 1.00 96.56 171 SER A C 1
ATOM 1334 O O . SER A 1 171 ? 12.443 -13.136 -21.532 1.00 96.56 171 SER A O 1
ATOM 1336 N N . ARG A 1 172 ? 13.906 -13.673 -23.182 1.00 96.25 172 ARG A N 1
ATOM 1337 C CA . ARG A 1 172 ? 13.188 -13.061 -24.319 1.00 96.25 172 ARG A CA 1
ATOM 1338 C C . ARG A 1 172 ? 12.971 -11.543 -24.225 1.00 96.25 172 ARG A C 1
ATOM 1340 O O . ARG A 1 172 ? 12.177 -11.009 -24.996 1.00 96.25 172 ARG A O 1
ATOM 1347 N N . LEU A 1 173 ? 13.626 -10.852 -23.291 1.00 93.88 173 LEU A N 1
ATOM 1348 C CA . LEU A 1 173 ? 13.537 -9.395 -23.181 1.00 93.88 173 LEU A CA 1
ATOM 1349 C C . LEU A 1 173 ? 14.510 -8.705 -24.145 1.00 93.88 173 LEU A C 1
ATOM 1351 O O . LEU A 1 173 ? 15.613 -9.200 -24.384 1.00 93.88 173 LEU A O 1
ATOM 1355 N N . ASP A 1 174 ? 14.104 -7.549 -24.672 1.00 90.81 174 ASP A N 1
ATOM 1356 C CA . ASP A 1 174 ? 15.013 -6.626 -25.352 1.00 90.81 174 ASP A CA 1
ATOM 1357 C C . ASP A 1 174 ? 15.706 -5.755 -24.304 1.00 90.81 174 ASP A C 1
ATOM 1359 O O . ASP A 1 174 ? 15.066 -4.924 -23.662 1.00 90.81 174 ASP A O 1
ATOM 1363 N N . LEU A 1 175 ? 16.997 -6.004 -24.095 1.00 91.56 175 LEU A N 1
ATOM 1364 C CA . LEU A 1 175 ? 17.817 -5.366 -23.070 1.00 91.56 175 LEU A CA 1
ATOM 1365 C C . LEU A 1 175 ? 18.942 -4.529 -23.684 1.00 91.56 175 LEU A C 1
ATOM 1367 O O . LEU A 1 175 ? 19.922 -4.234 -23.007 1.00 91.56 175 LEU A O 1
ATOM 1371 N N . ARG A 1 176 ? 18.836 -4.161 -24.966 1.00 89.06 176 ARG A N 1
ATOM 1372 C CA . ARG A 1 176 ? 19.880 -3.402 -25.661 1.00 89.06 176 ARG A CA 1
ATOM 1373 C C . ARG A 1 176 ? 20.169 -2.072 -24.978 1.00 89.06 176 ARG A C 1
ATOM 1375 O O . ARG A 1 176 ? 19.247 -1.366 -24.578 1.00 89.06 176 ARG A O 1
ATOM 1382 N N . TYR A 1 177 ? 21.451 -1.717 -24.918 1.00 87.31 177 TYR A N 1
ATOM 1383 C CA . TYR A 1 177 ? 21.938 -0.449 -24.357 1.00 87.31 177 TYR A CA 1
ATOM 1384 C C . TYR A 1 177 ? 21.594 -0.214 -22.874 1.00 87.31 177 TYR A C 1
ATOM 1386 O O . TYR A 1 177 ? 21.717 0.906 -22.379 1.00 87.31 177 TYR A O 1
ATOM 1394 N N . ILE A 1 178 ? 21.169 -1.253 -22.146 1.00 90.25 178 ILE A N 1
ATOM 1395 C CA . ILE A 1 178 ? 20.925 -1.172 -20.705 1.00 90.25 178 ILE A CA 1
ATOM 1396 C C . ILE A 1 178 ? 22.243 -1.379 -19.962 1.00 90.25 178 ILE A C 1
ATOM 1398 O O . ILE A 1 178 ? 22.913 -2.395 -20.127 1.00 90.25 178 ILE A O 1
ATOM 1402 N N . ASN A 1 179 ? 22.587 -0.440 -19.083 1.00 88.69 179 ASN A N 1
ATOM 1403 C CA . ASN A 1 179 ? 23.796 -0.531 -18.271 1.00 88.69 179 ASN A CA 1
ATOM 1404 C C . ASN A 1 179 ? 23.573 -1.455 -17.058 1.00 88.69 179 ASN A C 1
ATOM 1406 O O . ASN A 1 179 ? 22.925 -1.056 -16.086 1.00 88.69 179 ASN A O 1
ATOM 1410 N N . PHE A 1 180 ? 24.165 -2.655 -17.097 1.00 90.56 180 PHE A N 1
ATOM 1411 C CA . PHE A 1 180 ? 24.157 -3.649 -16.007 1.00 90.56 180 PHE A CA 1
ATOM 1412 C C . PHE A 1 180 ? 25.434 -3.650 -15.146 1.00 90.56 180 PHE A C 1
ATOM 1414 O O . PHE A 1 180 ? 25.706 -4.614 -14.425 1.00 90.56 180 PHE A O 1
ATOM 1421 N N . LYS A 1 181 ? 26.263 -2.600 -15.198 1.00 89.44 181 LYS A N 1
ATOM 1422 C CA . LYS A 1 181 ? 27.494 -2.533 -14.395 1.00 89.44 181 LYS A CA 1
ATOM 1423 C C . LYS A 1 181 ? 27.176 -2.745 -12.909 1.00 89.44 181 LYS A C 1
ATOM 1425 O O . LYS A 1 181 ? 26.180 -2.246 -12.407 1.00 89.44 181 LYS A O 1
ATOM 1430 N N . MET A 1 182 ? 28.010 -3.485 -12.178 1.00 88.06 182 MET A N 1
ATOM 1431 C CA . MET A 1 182 ? 27.801 -3.771 -10.743 1.00 88.06 182 MET A CA 1
ATOM 1432 C C . MET A 1 182 ? 26.464 -4.464 -10.391 1.00 88.06 182 MET A C 1
ATOM 1434 O O . MET A 1 182 ? 26.165 -4.605 -9.210 1.00 88.06 182 MET A O 1
ATOM 1438 N N . ALA A 1 183 ? 25.665 -4.907 -11.367 1.00 91.31 183 ALA A N 1
ATOM 1439 C CA . ALA A 1 183 ? 24.428 -5.625 -11.097 1.00 91.31 183 ALA A CA 1
ATOM 1440 C C . ALA A 1 183 ? 24.711 -7.083 -10.694 1.00 91.31 183 ALA A C 1
ATOM 1442 O O . ALA A 1 183 ? 25.615 -7.730 -11.229 1.00 91.31 183 ALA A O 1
ATOM 1443 N N . ASN A 1 184 ? 23.916 -7.633 -9.775 1.00 92.06 184 ASN A N 1
ATOM 1444 C CA . ASN A 1 184 ? 23.987 -9.049 -9.417 1.00 92.06 184 ASN A CA 1
ATOM 1445 C C . ASN A 1 184 ? 23.092 -9.872 -10.354 1.00 92.06 184 ASN A C 1
ATOM 1447 O O . ASN A 1 184 ? 21.890 -9.955 -10.143 1.00 92.06 184 ASN A O 1
ATOM 1451 N N . LEU A 1 185 ? 23.680 -10.514 -11.365 1.00 93.00 185 LEU A N 1
ATOM 1452 C CA . LEU A 1 185 ? 22.978 -11.379 -12.330 1.00 93.00 185 LEU A CA 1
ATOM 1453 C C . LEU A 1 185 ? 23.049 -12.879 -11.967 1.00 93.00 185 LEU A C 1
ATOM 1455 O O . LEU A 1 185 ? 22.802 -13.744 -12.810 1.00 93.00 185 LEU A O 1
ATOM 1459 N N . SER A 1 186 ? 23.431 -13.233 -10.734 1.00 94.25 186 SER A N 1
ATOM 1460 C CA . SER A 1 186 ? 23.623 -14.641 -10.352 1.00 94.25 186 SER A CA 1
ATOM 1461 C C . SER A 1 186 ? 22.334 -15.460 -10.505 1.00 94.25 186 SER A C 1
ATOM 1463 O O . SER A 1 186 ? 21.273 -15.068 -10.037 1.00 94.25 186 SER A O 1
ATOM 1465 N N . ARG A 1 187 ? 22.401 -16.626 -11.163 1.00 95.50 187 ARG A N 1
ATOM 1466 C CA . ARG A 1 187 ? 21.228 -17.492 -11.438 1.00 95.50 187 ARG A CA 1
ATOM 1467 C C . ARG A 1 187 ? 20.113 -16.827 -12.266 1.00 95.50 187 ARG A C 1
ATOM 1469 O O . ARG A 1 187 ? 19.001 -17.343 -12.298 1.00 95.50 187 ARG A O 1
ATOM 1476 N N . CYS A 1 188 ? 20.385 -15.701 -12.920 1.00 95.56 188 CYS A N 1
ATOM 1477 C CA . CYS A 1 188 ? 19.423 -15.047 -13.795 1.00 95.56 188 CYS A CA 1
ATOM 1478 C C . CYS A 1 188 ? 19.220 -15.860 -15.088 1.00 95.56 188 CYS A C 1
ATOM 1480 O O . CYS A 1 188 ? 20.183 -16.352 -15.680 1.00 95.56 188 CYS A O 1
ATOM 1482 N N . ASN A 1 189 ? 17.972 -16.000 -15.542 1.00 96.88 189 ASN A N 1
ATOM 1483 C CA . ASN A 1 189 ? 17.665 -16.616 -16.831 1.00 96.88 189 ASN A CA 1
ATOM 1484 C C . ASN A 1 189 ? 17.694 -15.557 -17.940 1.00 96.88 189 ASN A C 1
ATOM 1486 O O . ASN A 1 189 ? 16.772 -14.757 -18.054 1.00 96.88 189 ASN A O 1
ATOM 1490 N N . LEU A 1 190 ? 18.723 -15.590 -18.787 1.00 96.06 190 LEU A N 1
ATOM 1491 C CA . LEU A 1 190 ? 18.901 -14.683 -19.932 1.00 96.06 190 LEU A CA 1
ATOM 1492 C C . LEU A 1 190 ? 18.620 -15.358 -21.286 1.00 96.06 190 LEU A C 1
ATOM 1494 O O . LEU A 1 190 ? 18.984 -14.839 -22.340 1.00 96.06 190 LEU A O 1
ATOM 1498 N N . THR A 1 191 ? 17.977 -16.529 -21.286 1.00 97.69 191 THR A N 1
ATOM 1499 C CA . THR A 1 191 ? 17.739 -17.299 -22.515 1.00 97.69 191 THR A CA 1
ATOM 1500 C C . THR A 1 191 ? 16.945 -16.467 -23.531 1.00 97.69 191 THR A C 1
ATOM 1502 O O . THR A 1 191 ? 15.875 -15.944 -23.223 1.00 97.69 191 THR A O 1
ATOM 1505 N N . HIS A 1 192 ? 17.461 -16.339 -24.756 1.00 97.62 192 HIS A N 1
ATOM 1506 C CA . HIS A 1 192 ? 16.881 -15.520 -25.834 1.00 97.62 192 HIS A CA 1
ATOM 1507 C C . HIS A 1 192 ? 16.726 -14.014 -25.530 1.00 97.62 192 HIS A C 1
ATOM 1509 O O . HIS A 1 192 ? 15.988 -13.338 -26.243 1.00 97.62 192 HIS A O 1
ATOM 1515 N N . ALA A 1 193 ? 17.369 -13.474 -24.491 1.00 95.81 193 ALA A N 1
ATOM 1516 C CA . ALA A 1 193 ? 17.398 -12.029 -24.269 1.00 95.81 193 ALA A CA 1
ATOM 1517 C C . ALA A 1 193 ? 18.326 -11.335 -25.285 1.00 95.81 193 ALA A C 1
ATOM 1519 O O . ALA A 1 193 ? 19.347 -11.897 -25.686 1.00 95.81 193 ALA A O 1
ATOM 1520 N N . ASN A 1 194 ? 17.989 -10.110 -25.694 1.00 92.88 194 ASN A N 1
ATOM 1521 C CA . ASN A 1 194 ? 18.836 -9.296 -26.564 1.00 92.88 194 ASN A CA 1
ATOM 1522 C C . ASN A 1 194 ? 19.711 -8.360 -25.724 1.00 92.88 194 ASN A C 1
ATOM 1524 O O . ASN A 1 194 ? 19.215 -7.378 -25.186 1.00 92.88 194 ASN A O 1
ATOM 1528 N N . LEU A 1 195 ? 21.004 -8.665 -25.630 1.00 90.88 195 LEU A N 1
ATOM 1529 C CA . LEU A 1 195 ? 21.989 -7.927 -24.827 1.00 90.88 195 LEU A CA 1
ATOM 1530 C C . LEU A 1 195 ? 22.947 -7.090 -25.695 1.00 90.88 195 LEU A C 1
ATOM 1532 O O . LEU A 1 195 ? 24.054 -6.764 -25.277 1.00 90.88 195 LEU A O 1
ATOM 1536 N N . CYS A 1 196 ? 22.600 -6.773 -26.946 1.00 89.56 196 CYS A N 1
ATOM 1537 C CA . CYS A 1 196 ? 23.512 -5.988 -27.778 1.00 89.56 196 CYS A CA 1
ATOM 1538 C C . CYS A 1 196 ? 23.745 -4.587 -27.179 1.00 89.56 196 CYS A C 1
ATOM 1540 O O . CYS A 1 196 ? 22.802 -3.835 -26.944 1.00 89.56 196 CYS A O 1
ATOM 1542 N N . GLY A 1 197 ? 25.013 -4.221 -26.982 1.00 82.94 197 GLY A N 1
ATOM 1543 C CA . GLY A 1 197 ? 25.400 -2.891 -26.502 1.00 82.94 197 GLY A CA 1
ATOM 1544 C C . GLY A 1 197 ? 25.177 -2.639 -25.008 1.00 82.94 197 GLY A C 1
ATOM 1545 O O . GLY A 1 197 ? 25.199 -1.477 -24.615 1.00 82.94 197 GLY A O 1
ATOM 1546 N N . THR A 1 198 ? 24.934 -3.684 -24.207 1.00 80.12 198 THR A N 1
ATOM 1547 C CA . THR A 1 198 ? 24.893 -3.617 -22.732 1.00 80.12 198 THR A CA 1
ATOM 1548 C C . THR A 1 198 ? 26.272 -3.553 -22.098 1.00 80.12 198 THR A C 1
ATOM 1550 O O . THR A 1 198 ? 27.159 -4.272 -22.614 1.00 80.12 198 THR A O 1
#

Secondary structure (DSSP, 8-state):
-EEEEE-STT-SSS-EEEEE-S-HHHHHHHHHHHHTS----EE-TTS-EE----HHHHHHH-TTTS---B-TT-PBP--S-HHHHHHHHHHHHHS-----TT--HHHHHHHHHHHT-HHHHHHHHHHHHHHS---S-PPPPHHHHHHHHHHS-TTSPPB-TT-B-TT-B-TT-B-TT-B-TT-B-TT-B-TT-B-TT-